Protein AF-A0A7J5EHP6-F1 (afdb_monomer)

Nearest PDB structures (foldseek):
  4gvp-assembly1_A  TM=7.961E-01  e=3.122E-03  Staphylococcus aureus subsp. aureus Mu50
  1zn2-assembly1_A  TM=7.189E-01  e=1.826E-03  Pseudomonas fluorescens
  6cbq-assembly1_A  TM=5.019E-01  e=2.793E-04  Pseudomonas aeruginosa
  5xt2-assembly5_E  TM=7.032E-01  e=1.647E-02  Bradyrhizobium japonicum
  3qp6-assembly1_A-2  TM=4.053E-01  e=5.317E-04  Chromobacterium violaceum

pLDDT: mean 71.51, std 22.1, range [25.94, 96.06]

Solvent-accessible surface area (backbone atoms only — not comparable to full-atom values): 17349 Å² total; per-residue (Å²): 97,71,66,33,54,50,42,35,72,68,34,89,43,52,45,42,35,49,48,26,42,59,48,44,39,19,64,66,68,65,31,81,18,29,34,46,34,36,18,19,66,89,66,48,52,41,34,42,39,24,55,44,100,65,54,71,68,58,53,50,52,31,56,53,56,46,72,75,69,38,61,55,60,50,43,41,73,74,66,69,48,79,65,89,54,59,52,55,52,92,84,79,52,59,26,43,46,40,63,22,49,30,86,95,34,60,35,26,36,39,35,29,39,38,94,62,88,78,48,72,67,53,50,52,51,48,53,50,50,28,49,50,51,18,53,41,39,43,77,60,50,47,43,24,72,61,36,37,46,54,62,74,43,44,64,70,38,46,54,53,49,53,41,47,63,73,66,47,49,59,64,56,44,14,61,79,67,73,48,54,48,66,57,46,52,52,40,49,54,52,45,28,64,66,62,73,34,94,40,73,64,50,41,33,57,60,31,58,40,44,51,71,36,56,62,48,46,63,64,40,47,83,74,70,27,52,63,49,67,60,50,83,83,50,57,85,77,79,84,75,88,88,78,95,73,99,80,76,81,90,81,73,93,78,84,85,88,90,76,83,83,78,80,80,85,89,85,82,91,79,78,84,83,77,89,80,81,92,74,88,79,83,93,81,81,92,87,86,90,82,93,134

Mean predicted aligned error: 15.06 Å

Structure (mmCIF, N/CA/C/O backbone):
data_AF-A0A7J5EHP6-F1
#
_entry.id   AF-A0A7J5EHP6-F1
#
loop_
_atom_site.group_PDB
_atom_site.id
_atom_site.type_symbol
_atom_site.label_atom_id
_atom_site.label_alt_id
_atom_site.label_comp_id
_atom_site.label_asym_id
_atom_site.label_entity_id
_atom_site.label_seq_id
_atom_site.pdbx_PDB_ins_code
_atom_site.Cartn_x
_atom_site.Cartn_y
_atom_site.Cartn_z
_atom_site.occupancy
_atom_site.B_iso_or_equiv
_atom_site.auth_seq_id
_atom_site.auth_comp_id
_atom_site.auth_asym_id
_atom_site.auth_atom_id
_atom_site.pdbx_PDB_model_num
ATOM 1 N N . MET A 1 1 ? 3.018 -7.302 -20.920 1.00 89.31 1 MET A N 1
ATOM 2 C CA . MET A 1 1 ? 2.254 -6.070 -20.618 1.00 89.31 1 MET A CA 1
ATOM 3 C C . MET A 1 1 ? 0.756 -6.314 -20.520 1.00 89.31 1 MET A C 1
ATOM 5 O O . MET A 1 1 ? 0.199 -5.966 -19.494 1.00 89.31 1 MET A O 1
ATOM 9 N N . GLU A 1 2 ? 0.101 -6.938 -21.503 1.00 87.44 2 GLU A N 1
ATOM 10 C CA . GLU A 1 2 ? -1.360 -7.158 -21.460 1.00 87.44 2 GLU A CA 1
ATOM 11 C C . GLU A 1 2 ? -1.839 -7.923 -20.210 1.00 87.44 2 GLU A C 1
ATOM 13 O O . GLU A 1 2 ? -2.785 -7.494 -19.553 1.00 87.44 2 GLU A O 1
ATOM 18 N N . ASN A 1 3 ? -1.130 -8.991 -19.823 1.00 88.62 3 ASN A N 1
ATOM 19 C CA . ASN A 1 3 ? -1.434 -9.744 -18.600 1.00 88.62 3 ASN A CA 1
ATOM 20 C C . ASN A 1 3 ? -1.302 -8.882 -17.334 1.00 88.62 3 ASN A C 1
ATOM 22 O O . ASN A 1 3 ? -2.208 -8.891 -16.515 1.00 88.62 3 ASN A O 1
ATOM 26 N N . VAL A 1 4 ? -0.246 -8.065 -17.226 1.00 92.31 4 VAL A N 1
ATOM 27 C CA . VAL A 1 4 ? -0.036 -7.139 -16.094 1.00 92.31 4 VAL A CA 1
ATOM 28 C C . VAL A 1 4 ? -1.224 -6.194 -15.939 1.00 92.31 4 VAL A C 1
ATOM 30 O O . VAL A 1 4 ? -1.784 -6.044 -14.857 1.00 92.31 4 VAL A O 1
ATOM 33 N N . VAL A 1 5 ? -1.643 -5.577 -17.046 1.00 92.81 5 VAL A N 1
ATOM 34 C CA . VAL A 1 5 ? -2.774 -4.644 -17.056 1.00 92.81 5 VAL A CA 1
ATOM 35 C C . VAL A 1 5 ? -4.069 -5.355 -16.676 1.00 92.81 5 VAL A C 1
ATOM 37 O O . VAL A 1 5 ? -4.862 -4.809 -15.910 1.00 92.81 5 VAL A O 1
ATOM 40 N N . ARG A 1 6 ? -4.291 -6.574 -17.179 1.00 94.06 6 ARG A N 1
ATOM 41 C CA . ARG A 1 6 ? -5.461 -7.386 -16.827 1.00 94.06 6 ARG A CA 1
ATOM 42 C C . ARG A 1 6 ? -5.496 -7.689 -15.327 1.00 94.06 6 ARG A C 1
ATOM 44 O O . ARG A 1 6 ? -6.521 -7.415 -14.706 1.00 94.06 6 ARG A O 1
ATOM 51 N N . SER A 1 7 ? -4.390 -8.164 -14.754 1.00 94.81 7 SER A N 1
ATOM 52 C CA . SER A 1 7 ? -4.276 -8.470 -13.324 1.00 94.81 7 SER A CA 1
ATOM 53 C C . SER A 1 7 ? -4.540 -7.242 -12.453 1.00 94.81 7 SER A C 1
ATOM 55 O O . SER A 1 7 ? -5.347 -7.305 -11.529 1.00 94.81 7 SER A O 1
ATOM 57 N N . ILE A 1 8 ? -3.942 -6.090 -12.789 1.00 95.00 8 ILE A N 1
ATOM 58 C CA . ILE A 1 8 ? -4.169 -4.837 -12.049 1.00 95.00 8 ILE A CA 1
ATOM 59 C C . ILE A 1 8 ? -5.641 -4.414 -12.132 1.00 95.00 8 ILE A C 1
ATOM 61 O O . ILE A 1 8 ? -6.235 -4.057 -11.121 1.00 95.00 8 ILE A O 1
ATOM 65 N N . ARG A 1 9 ? -6.264 -4.477 -13.315 1.00 93.06 9 ARG A N 1
ATOM 66 C CA . ARG A 1 9 ? -7.671 -4.071 -13.496 1.00 93.06 9 ARG A CA 1
ATOM 67 C C . ARG A 1 9 ? -8.657 -4.958 -12.737 1.00 93.06 9 ARG A C 1
ATOM 69 O O . ARG A 1 9 ? -9.692 -4.467 -12.301 1.00 93.06 9 ARG A O 1
ATOM 76 N N . GLN A 1 10 ? -8.355 -6.246 -12.603 1.00 92.00 10 GLN A N 1
ATOM 77 C CA . GLN A 1 10 ? -9.204 -7.215 -11.905 1.00 92.00 10 GLN A CA 1
ATOM 78 C C . GLN A 1 10 ? -8.974 -7.233 -10.387 1.00 92.00 10 GLN A C 1
ATOM 80 O O . GLN A 1 10 ? -9.751 -7.843 -9.661 1.00 92.00 10 GLN A O 1
ATOM 85 N N . ALA A 1 11 ? -7.936 -6.560 -9.887 1.00 91.25 11 ALA A N 1
ATOM 86 C CA . ALA A 1 11 ? -7.601 -6.553 -8.472 1.00 91.25 11 ALA A CA 1
ATOM 87 C C . ALA A 1 11 ? -8.674 -5.846 -7.626 1.00 91.25 11 ALA A C 1
ATOM 89 O O . ALA A 1 11 ? -8.856 -4.632 -7.697 1.00 91.25 11 ALA A O 1
ATOM 90 N N . GLU A 1 12 ? -9.382 -6.577 -6.771 1.00 87.81 12 GLU A N 1
ATOM 91 C CA . GLU A 1 12 ? -10.431 -6.010 -5.903 1.00 87.81 12 GLU A CA 1
ATOM 92 C C . GLU A 1 12 ? -9.889 -5.399 -4.600 1.00 87.81 12 GLU A C 1
ATOM 94 O O . GLU A 1 12 ? -10.604 -4.694 -3.879 1.00 87.81 12 GLU A O 1
ATOM 99 N N . THR A 1 13 ? -8.609 -5.633 -4.310 1.00 86.50 13 THR A N 1
ATOM 100 C CA . THR A 1 13 ? -7.931 -5.186 -3.091 1.00 86.50 13 THR A CA 1
ATOM 101 C C . THR A 1 13 ? -6.532 -4.654 -3.383 1.00 86.50 13 THR A C 1
ATOM 103 O O . THR A 1 13 ? -5.950 -4.941 -4.430 1.00 86.50 13 THR A O 1
ATOM 106 N N . LEU A 1 14 ? -5.957 -3.906 -2.434 1.00 87.81 14 LEU A N 1
ATOM 107 C CA . LEU A 1 14 ? -4.568 -3.453 -2.541 1.00 87.81 14 LEU A CA 1
ATOM 108 C C . LEU A 1 14 ? -3.586 -4.629 -2.557 1.00 87.81 14 LEU A C 1
ATOM 110 O O . LEU A 1 14 ? -2.601 -4.567 -3.279 1.00 87.81 14 LEU A O 1
ATOM 114 N N . VAL A 1 15 ? -3.864 -5.710 -1.823 1.00 89.50 15 VAL A N 1
ATOM 115 C CA . VAL A 1 15 ? -3.054 -6.940 -1.873 1.00 89.50 15 VAL A CA 1
ATOM 116 C C . VAL A 1 15 ? -3.049 -7.541 -3.266 1.00 89.5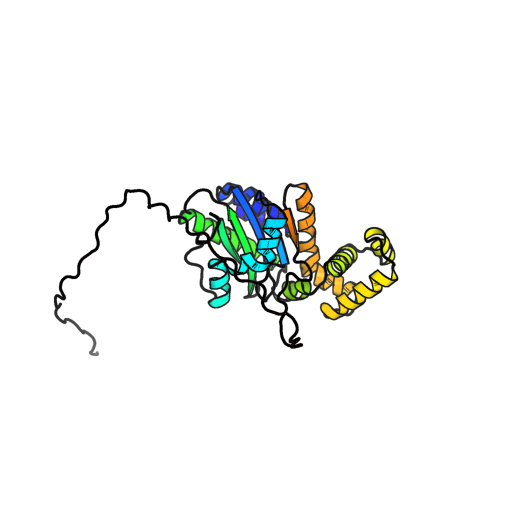0 15 VAL A C 1
ATOM 118 O O . VAL A 1 15 ? -1.989 -7.904 -3.765 1.00 89.50 15 VAL A O 1
ATOM 121 N N . ALA A 1 16 ? -4.205 -7.607 -3.929 1.00 91.19 16 ALA A N 1
ATOM 122 C CA . ALA A 1 16 ? -4.272 -8.096 -5.300 1.00 91.19 16 ALA A CA 1
ATOM 123 C C . ALA A 1 16 ? -3.500 -7.179 -6.269 1.00 91.19 16 ALA A C 1
ATOM 125 O O . ALA A 1 16 ? -2.806 -7.680 -7.152 1.00 91.19 16 ALA A O 1
ATOM 126 N N . VAL A 1 17 ? -3.542 -5.854 -6.064 1.00 94.19 17 VAL A N 1
ATOM 127 C CA . VAL A 1 17 ? -2.711 -4.901 -6.824 1.00 94.19 17 VAL A CA 1
ATOM 128 C C . VAL A 1 17 ? -1.223 -5.148 -6.559 1.00 94.19 17 VAL A C 1
ATOM 130 O O . VAL A 1 17 ? -0.448 -5.255 -7.504 1.00 94.19 17 VAL A O 1
ATOM 133 N N . ALA A 1 18 ? -0.820 -5.282 -5.295 1.00 94.19 18 ALA A N 1
ATOM 134 C CA . ALA A 1 18 ? 0.563 -5.523 -4.901 1.00 94.19 18 ALA A CA 1
ATOM 135 C C . ALA A 1 18 ? 1.092 -6.848 -5.467 1.00 94.19 18 ALA A C 1
ATOM 137 O O . ALA A 1 18 ? 2.180 -6.868 -6.027 1.00 94.19 18 ALA A O 1
ATOM 138 N N . ARG A 1 19 ? 0.304 -7.931 -5.431 1.00 94.38 19 ARG A N 1
ATOM 139 C CA . ARG A 1 19 ? 0.660 -9.211 -6.067 1.00 94.38 19 ARG A CA 1
ATOM 140 C C . ARG A 1 19 ? 0.833 -9.068 -7.577 1.00 94.38 19 ARG A C 1
ATOM 142 O O . ARG A 1 19 ? 1.829 -9.542 -8.115 1.00 94.38 19 ARG A O 1
ATOM 149 N N . ALA A 1 20 ? -0.081 -8.371 -8.255 1.00 95.50 20 ALA A N 1
ATOM 150 C CA . ALA A 1 20 ? 0.058 -8.098 -9.686 1.00 95.50 20 ALA A CA 1
ATOM 151 C C . ALA A 1 20 ? 1.344 -7.304 -9.993 1.00 95.50 20 ALA A C 1
ATOM 153 O O . ALA A 1 20 ? 1.997 -7.545 -11.005 1.00 95.50 20 ALA A O 1
ATOM 154 N N . VAL A 1 21 ? 1.752 -6.390 -9.107 1.00 95.88 21 VAL A N 1
ATOM 155 C CA . VAL A 1 21 ? 3.030 -5.674 -9.227 1.00 95.88 21 VAL A CA 1
ATOM 156 C C . VAL A 1 21 ? 4.218 -6.614 -8.986 1.00 95.88 21 VAL A C 1
ATOM 158 O O . VAL A 1 21 ? 5.086 -6.731 -9.848 1.00 95.88 21 VAL A O 1
ATOM 161 N N . PHE A 1 22 ? 4.255 -7.310 -7.851 1.00 95.31 22 PHE A N 1
ATOM 162 C CA . PHE A 1 22 ? 5.387 -8.141 -7.430 1.00 95.31 22 PHE A CA 1
ATOM 163 C C . PHE A 1 22 ? 5.621 -9.372 -8.303 1.00 95.31 22 PHE A C 1
ATOM 165 O O . PHE A 1 22 ? 6.749 -9.855 -8.366 1.00 95.31 22 PHE A O 1
ATOM 172 N N . VAL A 1 23 ? 4.581 -9.867 -8.976 1.00 92.88 23 VAL A N 1
ATOM 173 C CA . VAL A 1 23 ? 4.656 -11.046 -9.843 1.00 92.88 23 VAL A CA 1
ATOM 174 C C . VAL A 1 23 ? 4.635 -10.629 -11.310 1.00 92.88 23 VAL A C 1
ATOM 176 O O . VAL A 1 23 ? 5.642 -10.751 -12.009 1.00 92.88 23 VAL A O 1
ATOM 179 N N . ASP A 1 24 ? 3.508 -10.096 -11.785 1.00 94.44 24 ASP A N 1
ATOM 180 C CA . ASP A 1 24 ? 3.314 -9.872 -13.218 1.00 94.44 24 ASP A CA 1
ATOM 181 C C . ASP A 1 24 ? 4.141 -8.687 -13.723 1.00 94.44 24 ASP A C 1
ATOM 183 O O . ASP A 1 24 ? 4.764 -8.772 -14.787 1.00 94.44 24 ASP A O 1
ATOM 187 N N . ALA A 1 25 ? 4.153 -7.572 -12.985 1.00 92.88 25 ALA A N 1
ATOM 188 C CA . ALA A 1 25 ? 4.882 -6.382 -13.408 1.00 92.88 25 ALA A CA 1
ATOM 189 C C . ALA A 1 25 ? 6.395 -6.612 -13.340 1.00 92.88 25 ALA A C 1
ATOM 191 O O . ALA A 1 25 ? 7.063 -6.361 -14.341 1.00 92.88 25 ALA A O 1
ATOM 192 N N . VAL A 1 26 ? 6.911 -7.162 -12.231 1.00 92.88 26 VAL A N 1
ATOM 193 C CA . VAL A 1 26 ? 8.332 -7.537 -12.074 1.00 92.88 26 VAL A CA 1
ATOM 194 C C . VAL A 1 26 ? 8.802 -8.415 -13.236 1.00 92.88 26 VAL A C 1
ATOM 196 O O . VAL A 1 26 ? 9.795 -8.083 -13.887 1.00 92.88 26 VAL A O 1
ATOM 199 N N . ALA A 1 27 ? 8.049 -9.466 -13.580 1.00 90.94 27 ALA A N 1
ATOM 200 C CA . ALA A 1 27 ? 8.376 -10.330 -14.713 1.00 90.94 27 ALA A CA 1
ATOM 201 C C . ALA A 1 27 ? 8.331 -9.583 -16.060 1.00 90.94 27 ALA A C 1
ATOM 203 O O . ALA A 1 27 ? 9.194 -9.775 -16.916 1.00 90.94 27 ALA A O 1
ATOM 204 N N . ALA A 1 28 ? 7.346 -8.703 -16.266 1.00 89.31 28 ALA A N 1
ATOM 205 C CA . ALA A 1 28 ? 7.184 -7.965 -17.519 1.00 89.31 28 ALA A CA 1
ATOM 206 C C . ALA A 1 28 ? 8.238 -6.868 -17.749 1.00 89.31 28 ALA A C 1
ATOM 208 O O . ALA A 1 28 ? 8.483 -6.491 -18.906 1.00 89.31 28 ALA A O 1
ATOM 209 N N . VAL A 1 29 ? 8.816 -6.335 -16.670 1.00 86.88 29 VAL A N 1
ATOM 210 C CA . VAL A 1 29 ? 9.870 -5.314 -16.715 1.00 86.88 29 VAL A CA 1
ATOM 211 C C . VAL A 1 29 ? 11.279 -5.894 -16.557 1.00 86.88 29 VAL A C 1
ATOM 213 O O . VAL A 1 29 ? 12.244 -5.182 -16.811 1.00 86.88 29 VAL A O 1
ATOM 216 N N . GLY A 1 30 ? 11.407 -7.179 -16.206 1.00 87.56 30 GLY A N 1
ATOM 217 C CA . GLY A 1 30 ? 12.701 -7.829 -15.979 1.00 87.56 30 GLY A CA 1
ATOM 218 C C . GLY A 1 30 ? 13.426 -7.290 -14.743 1.00 87.56 30 GLY A C 1
ATOM 219 O O . GLY A 1 30 ? 14.649 -7.178 -14.753 1.00 87.56 30 GLY A O 1
ATOM 220 N N . ALA A 1 31 ? 12.670 -6.903 -13.715 1.00 88.75 31 ALA A N 1
ATOM 221 C CA . ALA A 1 31 ? 13.217 -6.395 -12.463 1.00 88.75 31 ALA A CA 1
ATOM 222 C C . ALA A 1 31 ? 13.605 -7.543 -11.519 1.00 88.75 31 ALA A C 1
ATOM 224 O O . ALA A 1 31 ? 13.064 -8.644 -11.601 1.00 88.75 31 ALA A O 1
ATOM 225 N N . VAL A 1 32 ? 14.518 -7.265 -10.591 1.00 88.44 32 VAL A N 1
ATOM 226 C CA . VAL A 1 32 ? 14.891 -8.163 -9.483 1.00 88.44 32 VAL A CA 1
ATOM 227 C C . VAL A 1 32 ? 13.756 -8.269 -8.463 1.00 88.44 32 VAL A C 1
ATOM 229 O O . VAL A 1 32 ? 13.567 -9.303 -7.831 1.00 88.44 32 VAL A O 1
ATOM 232 N N . GLY A 1 33 ? 12.976 -7.201 -8.337 1.00 91.31 33 GLY A N 1
ATOM 233 C CA . GLY A 1 33 ? 11.824 -7.094 -7.460 1.00 91.31 33 GLY A CA 1
ATOM 234 C C . GLY A 1 33 ? 11.235 -5.694 -7.558 1.00 91.31 33 GLY A C 1
ATOM 235 O O . GLY A 1 33 ? 11.644 -4.881 -8.395 1.00 91.31 33 GLY A O 1
ATOM 236 N N . ALA A 1 34 ? 10.252 -5.423 -6.714 1.00 93.06 34 ALA A N 1
ATOM 237 C CA . ALA A 1 34 ? 9.57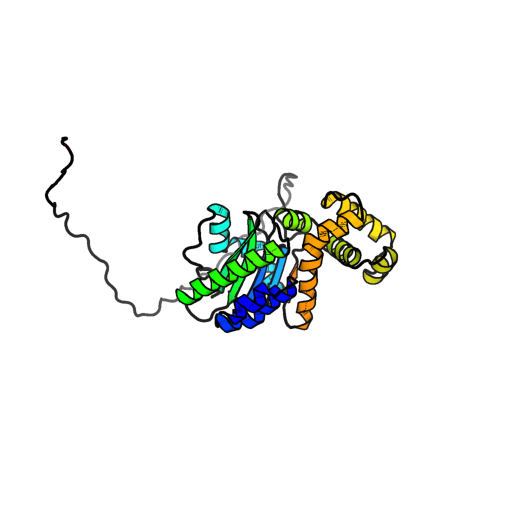4 -4.151 -6.664 1.00 93.06 34 ALA A CA 1
ATOM 238 C C . ALA A 1 34 ? 9.184 -3.755 -5.242 1.00 93.06 34 ALA A C 1
ATOM 240 O O . ALA A 1 34 ? 9.035 -4.583 -4.340 1.00 93.06 34 ALA A O 1
ATOM 241 N N . THR A 1 35 ? 8.960 -2.459 -5.080 1.00 92.19 35 THR A N 1
ATOM 242 C CA . THR A 1 35 ? 8.419 -1.853 -3.868 1.00 92.19 35 THR A CA 1
ATOM 243 C C . THR A 1 35 ? 7.178 -1.054 -4.241 1.00 92.19 35 THR A C 1
ATOM 245 O O . THR A 1 35 ? 7.195 -0.294 -5.209 1.00 92.19 35 THR A O 1
ATOM 248 N N . ILE A 1 36 ? 6.101 -1.221 -3.476 1.00 93.31 36 ILE A N 1
ATOM 249 C CA . ILE A 1 36 ? 4.931 -0.342 -3.502 1.00 93.31 36 ILE A CA 1
ATOM 250 C C . ILE A 1 36 ? 4.895 0.469 -2.213 1.00 93.31 36 ILE A C 1
ATOM 252 O O . ILE A 1 36 ? 5.071 -0.062 -1.114 1.00 93.31 36 ILE A O 1
ATOM 256 N N . GLU A 1 37 ? 4.659 1.765 -2.353 1.00 90.19 37 GLU A N 1
ATOM 257 C CA . GLU A 1 37 ? 4.671 2.707 -1.245 1.00 90.19 37 GLU A CA 1
ATOM 258 C C . GLU A 1 37 ? 3.431 3.590 -1.293 1.00 90.19 37 GLU A C 1
ATOM 260 O O . GLU A 1 37 ? 3.029 4.016 -2.375 1.00 90.19 37 GLU A O 1
ATOM 265 N N . LEU A 1 38 ? 2.852 3.906 -0.133 1.00 88.00 38 LEU A N 1
ATOM 266 C CA . LEU A 1 38 ? 1.750 4.869 -0.010 1.00 88.00 38 LEU A CA 1
ATOM 267 C C . LEU A 1 38 ? 2.162 6.036 0.880 1.00 88.00 38 LEU A C 1
ATOM 269 O O . LEU A 1 38 ? 2.821 5.821 1.893 1.00 88.00 38 LEU A O 1
ATOM 273 N N . TYR A 1 39 ? 1.813 7.259 0.486 1.00 83.06 39 TYR A N 1
ATOM 274 C CA . TYR A 1 39 ? 2.399 8.502 0.994 1.00 83.06 39 TYR A CA 1
ATOM 275 C C . TYR A 1 39 ? 1.353 9.407 1.639 1.00 83.06 39 TYR A C 1
ATOM 277 O O . TYR A 1 39 ? 0.255 9.555 1.113 1.00 83.06 39 TYR A O 1
ATOM 285 N N . THR A 1 40 ? 1.713 10.080 2.734 1.00 73.75 40 THR A N 1
ATOM 286 C CA . THR A 1 40 ? 0.934 11.182 3.315 1.00 73.75 40 THR A CA 1
ATOM 287 C C . THR A 1 40 ? 0.725 12.307 2.302 1.00 73.75 40 THR A C 1
ATOM 289 O O . THR A 1 40 ? 1.467 12.425 1.324 1.00 73.75 40 THR A O 1
ATOM 292 N N . ALA A 1 41 ? -0.217 13.212 2.579 1.00 65.75 41 ALA A N 1
ATOM 293 C CA . ALA A 1 41 ? -0.390 14.413 1.760 1.00 65.75 41 ALA A CA 1
ATOM 294 C C . ALA A 1 41 ? 0.876 15.291 1.745 1.00 65.75 41 ALA A C 1
ATOM 296 O O . ALA A 1 41 ? 1.152 15.967 0.756 1.00 65.75 41 ALA A O 1
ATOM 297 N N . ARG A 1 42 ? 1.670 15.246 2.824 1.00 67.56 42 ARG A N 1
ATOM 298 C CA . ARG A 1 42 ? 2.980 15.912 2.931 1.00 67.56 42 ARG A CA 1
ATOM 299 C C . ARG A 1 42 ? 4.114 15.170 2.202 1.00 67.56 42 ARG A C 1
ATOM 301 O O . ARG A 1 42 ? 5.228 15.677 2.135 1.00 67.56 42 ARG A O 1
ATOM 308 N N . GLY A 1 43 ? 3.846 13.994 1.631 1.00 71.69 43 GLY A N 1
ATOM 309 C CA . GLY A 1 43 ? 4.798 13.239 0.819 1.00 71.69 43 GLY A CA 1
ATOM 310 C C . GLY A 1 43 ? 5.743 12.318 1.597 1.00 71.69 43 GLY A C 1
ATOM 311 O O . GLY A 1 43 ? 6.790 11.967 1.054 1.00 71.69 43 GLY A O 1
ATOM 312 N N . ALA A 1 44 ? 5.387 11.931 2.827 1.00 79.75 44 ALA A N 1
ATOM 313 C CA . ALA A 1 44 ? 6.125 10.948 3.626 1.00 79.75 44 ALA A CA 1
ATOM 314 C C . ALA A 1 44 ? 5.507 9.541 3.474 1.00 79.75 44 ALA A C 1
ATOM 316 O O . ALA A 1 44 ? 4.282 9.425 3.490 1.00 79.75 44 ALA A O 1
ATOM 317 N N . PRO A 1 45 ? 6.287 8.456 3.352 1.00 83.31 45 PRO A N 1
ATOM 318 C CA . PRO A 1 45 ? 5.741 7.110 3.204 1.00 83.31 45 PRO A CA 1
ATOM 319 C C . PRO A 1 45 ? 5.064 6.637 4.500 1.00 83.31 45 PRO A C 1
ATOM 321 O O . PRO A 1 45 ? 5.670 6.636 5.566 1.00 83.31 45 PRO A O 1
ATOM 324 N N . ILE A 1 46 ? 3.810 6.195 4.410 1.00 81.94 46 ILE A N 1
ATOM 325 C CA . ILE A 1 46 ? 3.041 5.578 5.505 1.00 81.94 46 ILE A CA 1
ATOM 326 C C . ILE A 1 46 ? 3.298 4.083 5.582 1.00 81.94 46 ILE A C 1
ATOM 328 O O . ILE A 1 46 ? 3.370 3.512 6.670 1.00 81.94 46 ILE A O 1
ATOM 332 N N . VAL A 1 47 ? 3.384 3.443 4.423 1.00 86.50 47 VAL A N 1
ATOM 333 C CA . VAL A 1 47 ? 3.638 2.015 4.309 1.00 86.50 47 VAL A CA 1
ATOM 334 C C . VAL A 1 47 ? 4.506 1.764 3.092 1.00 86.50 47 VAL A C 1
ATOM 336 O O . VAL A 1 47 ? 4.302 2.370 2.038 1.00 86.50 47 VAL A O 1
ATOM 339 N N . CYS A 1 48 ? 5.450 0.852 3.259 1.00 90.00 48 CYS A N 1
ATOM 340 C CA . CYS A 1 48 ? 6.242 0.277 2.191 1.00 90.00 48 CYS A CA 1
ATOM 341 C C . CYS A 1 48 ? 6.054 -1.238 2.237 1.00 90.00 48 CYS A C 1
ATOM 343 O O . CYS A 1 48 ? 6.229 -1.854 3.289 1.00 90.00 48 CYS A O 1
ATOM 345 N N . ALA A 1 49 ? 5.705 -1.838 1.105 1.00 91.94 49 ALA A N 1
ATOM 346 C CA . ALA A 1 49 ? 5.719 -3.281 0.916 1.00 91.94 49 ALA A CA 1
ATOM 347 C C . ALA A 1 49 ? 6.684 -3.607 -0.222 1.00 91.94 49 ALA A C 1
ATOM 349 O O . ALA A 1 49 ? 6.628 -2.974 -1.277 1.00 91.94 49 ALA A O 1
ATOM 350 N N . THR A 1 50 ? 7.579 -4.567 -0.012 1.00 92.75 50 THR A N 1
ATOM 351 C CA . THR A 1 50 ? 8.643 -4.879 -0.967 1.00 92.75 50 THR A CA 1
ATOM 352 C C . THR A 1 50 ? 8.966 -6.365 -1.001 1.00 92.75 50 THR A C 1
ATOM 354 O O . THR A 1 50 ? 9.048 -7.007 0.046 1.00 92.75 50 THR A O 1
ATOM 357 N N . ASN A 1 51 ? 9.148 -6.913 -2.203 1.00 93.25 51 ASN A N 1
ATOM 358 C CA . ASN A 1 51 ? 9.737 -8.241 -2.409 1.00 93.25 51 ASN A CA 1
ATOM 359 C C . ASN A 1 51 ? 11.218 -8.159 -2.823 1.00 93.25 51 ASN A C 1
ATOM 361 O O . ASN A 1 51 ? 11.807 -9.168 -3.208 1.00 93.25 51 ASN A O 1
ATOM 365 N N . MET A 1 52 ? 11.819 -6.967 -2.754 1.00 88.81 52 MET A N 1
ATOM 366 C CA . MET A 1 52 ? 13.261 -6.804 -2.898 1.00 88.81 52 MET A CA 1
ATOM 367 C C . MET A 1 52 ? 13.987 -7.432 -1.699 1.00 88.81 52 MET A C 1
ATOM 369 O O . MET A 1 52 ? 13.452 -7.426 -0.585 1.00 88.81 52 MET A O 1
ATOM 373 N N . PRO A 1 53 ? 15.225 -7.927 -1.881 1.00 82.56 53 PRO A N 1
ATOM 374 C CA . PRO A 1 53 ? 16.037 -8.497 -0.808 1.00 82.56 53 PRO A CA 1
ATOM 375 C C . PRO A 1 53 ? 16.621 -7.397 0.099 1.00 82.56 53 PRO A C 1
ATOM 377 O O . PRO A 1 53 ? 17.834 -7.229 0.197 1.00 82.56 53 PRO A O 1
ATOM 380 N N . VAL A 1 54 ? 15.753 -6.628 0.756 1.00 82.69 54 VAL A N 1
ATOM 381 C CA . VAL A 1 54 ? 16.114 -5.547 1.681 1.00 82.69 54 VAL A CA 1
ATOM 382 C C . VAL A 1 54 ? 15.751 -5.928 3.109 1.00 82.69 54 VAL A C 1
ATOM 384 O O . VAL A 1 54 ? 14.681 -6.482 3.374 1.00 82.69 54 VAL A O 1
ATOM 387 N N . CYS A 1 55 ? 16.641 -5.632 4.055 1.00 80.62 55 CYS A N 1
ATOM 388 C CA . CYS A 1 55 ? 16.359 -5.887 5.461 1.00 80.62 55 CYS A CA 1
ATOM 389 C C . CYS A 1 55 ? 15.469 -4.786 6.057 1.00 80.62 55 CYS A C 1
ATOM 391 O O . CYS A 1 55 ? 15.421 -3.649 5.577 1.00 80.62 55 CYS A O 1
ATOM 393 N N . GLU A 1 56 ? 14.785 -5.101 7.157 1.00 80.81 56 GLU A N 1
ATOM 394 C CA . GLU A 1 56 ? 13.861 -4.162 7.798 1.00 80.81 56 GLU A CA 1
ATOM 395 C C . GLU A 1 56 ? 14.554 -2.864 8.254 1.00 80.81 56 GLU A C 1
ATOM 397 O O . GLU A 1 56 ? 13.966 -1.788 8.172 1.00 80.81 56 GLU A O 1
ATOM 402 N N . ALA A 1 57 ? 15.826 -2.936 8.665 1.00 79.69 57 ALA A N 1
ATOM 403 C CA . ALA A 1 57 ? 16.607 -1.767 9.068 1.00 79.69 57 ALA A CA 1
ATOM 404 C C . ALA A 1 57 ? 16.915 -0.818 7.893 1.00 79.69 57 ALA A C 1
ATOM 406 O O . ALA A 1 57 ? 16.852 0.404 8.058 1.00 79.69 57 ALA A O 1
ATOM 407 N N . GLN A 1 58 ? 17.208 -1.362 6.705 1.00 80.69 58 GLN A N 1
ATOM 408 C CA . GLN A 1 58 ? 17.386 -0.568 5.484 1.00 80.69 58 GLN A CA 1
ATOM 409 C C . GLN A 1 58 ? 16.073 0.114 5.101 1.00 80.69 58 GLN A C 1
ATOM 411 O O . GLN A 1 58 ? 16.050 1.328 4.892 1.00 80.69 58 GLN A O 1
ATOM 416 N N . LEU A 1 59 ? 14.968 -0.637 5.124 1.00 82.50 59 LEU A N 1
ATOM 417 C CA . LEU A 1 59 ? 13.639 -0.103 4.839 1.00 82.50 59 LEU A CA 1
ATOM 418 C C . LEU A 1 59 ? 13.238 0.996 5.840 1.00 82.50 59 LEU A C 1
ATOM 420 O O . LEU A 1 59 ? 12.722 2.038 5.445 1.00 82.50 59 LEU A O 1
ATOM 424 N N . ALA A 1 60 ? 13.552 0.824 7.127 1.00 82.19 60 ALA A N 1
ATOM 425 C CA . ALA A 1 60 ? 13.337 1.833 8.166 1.00 82.19 60 ALA A CA 1
ATOM 426 C C . ALA A 1 60 ? 14.162 3.109 7.942 1.00 82.19 60 ALA A C 1
ATOM 428 O O . ALA A 1 60 ? 13.678 4.223 8.144 1.00 82.19 60 ALA A O 1
ATOM 429 N N . SER A 1 61 ? 15.427 2.965 7.543 1.00 81.38 61 SER A N 1
ATOM 430 C CA . SER A 1 61 ? 16.293 4.099 7.203 1.00 81.38 61 SER A CA 1
ATOM 431 C C . SER A 1 61 ? 15.734 4.887 6.012 1.00 81.38 61 SER A C 1
ATOM 433 O O . SER A 1 61 ? 15.623 6.118 6.062 1.00 81.38 61 SER A O 1
ATOM 435 N N . TYR A 1 62 ? 15.300 4.168 4.975 1.00 83.00 62 TYR A N 1
ATOM 436 C CA . TYR A 1 62 ? 14.680 4.747 3.791 1.00 83.00 62 TYR A CA 1
ATOM 437 C C . TYR A 1 62 ? 13.373 5.490 4.124 1.00 83.00 62 TYR A C 1
ATOM 439 O O . TYR A 1 62 ? 13.231 6.665 3.774 1.00 83.00 62 TYR A O 1
ATOM 447 N N . MET A 1 63 ? 12.455 4.865 4.869 1.00 83.69 63 MET A N 1
ATOM 448 C CA . MET A 1 63 ? 11.182 5.495 5.238 1.00 83.69 63 MET A CA 1
ATOM 449 C C . MET A 1 63 ? 11.386 6.776 6.056 1.00 83.69 63 MET A C 1
ATOM 451 O O . MET A 1 63 ? 10.697 7.761 5.808 1.00 83.69 63 MET A O 1
ATOM 455 N N . ARG A 1 64 ? 12.383 6.816 6.952 1.00 81.12 64 ARG A N 1
ATOM 456 C CA . ARG A 1 64 ? 12.689 8.011 7.758 1.00 81.12 64 ARG A CA 1
ATOM 457 C C . ARG A 1 64 ? 13.227 9.181 6.939 1.00 81.12 64 ARG A C 1
ATOM 459 O O . ARG A 1 64 ? 12.828 10.319 7.163 1.00 81.12 64 ARG A O 1
ATOM 466 N N . ARG A 1 65 ? 14.188 8.943 6.038 1.00 78.19 65 ARG A N 1
ATOM 467 C CA . ARG A 1 65 ? 14.880 10.043 5.327 1.00 78.19 65 ARG A CA 1
ATOM 468 C C . ARG A 1 65 ? 15.196 9.773 3.858 1.00 78.19 65 ARG A C 1
ATOM 470 O O . ARG A 1 65 ? 15.359 10.733 3.111 1.00 78.19 65 ARG A O 1
ATOM 477 N N . GLY A 1 66 ? 15.305 8.511 3.444 1.00 75.62 66 GLY A N 1
ATOM 478 C CA . GLY A 1 66 ? 15.692 8.126 2.081 1.00 75.62 66 GLY A CA 1
ATOM 479 C C . GLY A 1 66 ? 14.738 8.651 1.008 1.00 75.62 66 GLY A C 1
ATOM 480 O O . GLY A 1 66 ? 15.202 9.275 0.060 1.00 75.62 66 GLY A O 1
ATOM 481 N N . HIS A 1 67 ? 13.425 8.538 1.231 1.00 78.00 67 HIS A N 1
ATOM 482 C CA . HIS A 1 67 ? 12.376 8.974 0.288 1.00 78.00 67 HIS A CA 1
ATOM 483 C C . HIS A 1 67 ? 12.447 10.462 -0.131 1.00 78.00 67 HIS A C 1
ATOM 485 O O . HIS A 1 67 ? 11.822 10.903 -1.100 1.00 78.00 67 HIS A O 1
ATOM 491 N N . ARG A 1 68 ? 13.173 11.294 0.633 1.00 78.06 68 ARG A N 1
ATOM 492 C CA . ARG A 1 68 ? 13.360 12.722 0.327 1.00 78.06 68 ARG A CA 1
ATOM 493 C C . ARG A 1 68 ? 14.341 12.950 -0.817 1.00 78.06 68 ARG A C 1
ATOM 495 O O . ARG A 1 68 ? 14.302 14.015 -1.425 1.00 78.06 68 ARG A O 1
ATOM 502 N N . ARG A 1 69 ? 15.214 11.978 -1.090 1.00 73.75 69 ARG A N 1
ATOM 503 C CA . ARG A 1 69 ? 16.259 12.072 -2.116 1.00 73.75 69 ARG A CA 1
ATOM 504 C C . ARG A 1 69 ? 15.772 11.681 -3.508 1.00 73.75 69 ARG A C 1
ATOM 506 O O . ARG A 1 69 ? 16.441 12.008 -4.480 1.00 73.75 69 ARG A O 1
ATOM 513 N N . ASP A 1 70 ? 14.595 11.070 -3.617 1.00 75.06 70 ASP A N 1
ATOM 514 C CA . ASP A 1 70 ? 14.037 10.658 -4.901 1.00 75.06 70 ASP A CA 1
ATOM 515 C C . ASP A 1 70 ? 13.735 11.840 -5.817 1.00 75.06 70 ASP A C 1
ATOM 517 O O . ASP A 1 70 ? 12.735 12.546 -5.646 1.00 75.06 70 ASP A O 1
ATOM 521 N N . ALA A 1 71 ? 14.569 12.014 -6.841 1.00 71.44 71 ALA A N 1
ATOM 522 C CA . ALA A 1 71 ? 14.432 13.086 -7.820 1.00 71.44 71 ALA A CA 1
ATOM 523 C C . ALA A 1 71 ? 13.081 13.032 -8.554 1.00 71.44 71 ALA A C 1
ATOM 525 O O . ALA A 1 71 ? 12.429 14.063 -8.721 1.00 71.44 71 ALA A O 1
ATOM 526 N N . CYS A 1 72 ? 12.617 11.828 -8.915 1.00 73.88 72 CYS A N 1
ATOM 527 C CA . CYS A 1 72 ? 11.305 11.612 -9.531 1.00 73.88 72 CYS A CA 1
ATOM 528 C C . CYS A 1 72 ? 10.172 12.135 -8.633 1.00 73.88 72 CYS A C 1
ATOM 530 O O . CYS A 1 72 ? 9.317 12.902 -9.075 1.00 73.88 72 CYS A O 1
ATOM 532 N N . LEU A 1 73 ? 10.175 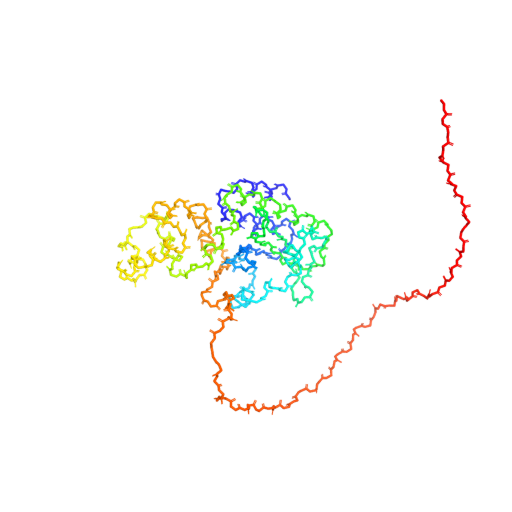11.762 -7.351 1.00 77.75 73 LEU A N 1
ATOM 533 C CA . LEU A 1 73 ? 9.120 12.157 -6.416 1.00 77.75 73 LEU A CA 1
ATOM 534 C C . LEU A 1 73 ? 9.219 13.639 -6.045 1.00 77.75 73 LEU A C 1
ATOM 536 O O . LEU A 1 73 ? 8.197 14.311 -5.919 1.00 77.75 73 LEU A O 1
ATOM 540 N N . ALA A 1 74 ? 10.435 14.175 -5.923 1.00 75.69 74 ALA A N 1
ATOM 541 C CA . ALA A 1 74 ? 10.665 15.601 -5.730 1.00 75.69 74 ALA A CA 1
ATOM 542 C C . ALA A 1 74 ? 10.114 16.426 -6.901 1.00 75.69 74 ALA A C 1
ATOM 544 O O . ALA A 1 74 ? 9.409 17.405 -6.663 1.00 75.69 74 ALA A O 1
ATOM 545 N N . ALA A 1 75 ? 10.356 15.998 -8.144 1.00 73.44 75 ALA A N 1
ATOM 546 C CA . ALA A 1 75 ? 9.838 16.660 -9.337 1.00 73.44 75 ALA A CA 1
ATOM 547 C C . ALA A 1 75 ? 8.302 16.639 -9.388 1.00 73.44 75 ALA A C 1
ATOM 549 O O . ALA A 1 75 ? 7.685 17.688 -9.567 1.00 73.44 75 ALA A O 1
ATOM 550 N N . VAL A 1 76 ? 7.676 15.478 -9.152 1.00 76.50 76 VAL A N 1
ATOM 551 C CA . VAL A 1 76 ? 6.205 15.357 -9.140 1.00 76.50 76 VAL A CA 1
ATOM 552 C C . VAL A 1 76 ? 5.582 16.274 -8.086 1.00 76.50 76 VAL A C 1
ATOM 554 O O . VAL A 1 76 ? 4.612 16.964 -8.389 1.00 76.50 76 VAL A O 1
ATOM 557 N N . ARG A 1 77 ? 6.164 16.342 -6.878 1.00 73.50 77 ARG A N 1
ATOM 558 C CA . ARG A 1 77 ? 5.691 17.235 -5.804 1.00 73.50 77 ARG A CA 1
ATOM 559 C C . ARG A 1 77 ? 5.861 18.717 -6.143 1.00 73.50 77 ARG A C 1
ATOM 561 O O . ARG A 1 77 ? 5.005 19.516 -5.779 1.00 73.50 77 ARG A O 1
ATOM 568 N N . ALA A 1 78 ? 6.966 19.088 -6.788 1.00 71.50 78 ALA A N 1
ATOM 569 C CA . ALA A 1 78 ? 7.310 20.487 -7.025 1.00 71.50 78 ALA A CA 1
ATOM 570 C C . ALA A 1 78 ? 6.563 21.103 -8.215 1.00 71.50 78 ALA A C 1
ATOM 572 O O . ALA A 1 78 ? 6.190 22.273 -8.161 1.00 71.50 78 ALA A O 1
ATOM 573 N N . THR A 1 79 ? 6.378 20.353 -9.304 1.00 65.19 79 THR A N 1
ATOM 574 C CA . THR A 1 79 ? 5.954 20.940 -10.586 1.00 65.19 79 THR A CA 1
ATOM 575 C C . THR A 1 79 ? 4.792 20.226 -11.258 1.00 65.19 79 THR A C 1
ATOM 577 O O . THR A 1 79 ? 4.352 20.692 -12.307 1.00 65.19 79 THR A O 1
ATOM 580 N N . TRP A 1 80 ? 4.299 19.105 -10.710 1.00 62.09 80 TRP A N 1
ATOM 581 C CA . TRP A 1 80 ? 3.331 18.227 -11.390 1.00 62.09 80 TRP A CA 1
ATOM 582 C C . TRP A 1 80 ? 3.768 17.806 -12.804 1.00 62.09 80 TRP A C 1
ATOM 584 O O . TRP A 1 80 ? 2.957 17.335 -13.602 1.00 62.09 80 TRP A O 1
ATOM 594 N N . ALA A 1 81 ? 5.050 17.978 -13.140 1.00 50.38 81 ALA A N 1
ATOM 595 C CA . ALA A 1 81 ? 5.558 17.687 -14.463 1.00 50.38 81 ALA A CA 1
ATOM 596 C C . ALA A 1 81 ? 5.638 16.173 -14.656 1.00 50.38 81 ALA A C 1
ATOM 598 O O . ALA A 1 81 ? 6.059 15.435 -13.761 1.00 50.38 81 ALA A O 1
ATOM 599 N N . THR A 1 82 ? 5.264 15.706 -15.850 1.00 42.69 82 THR A N 1
ATOM 600 C CA . THR A 1 82 ? 5.575 14.341 -16.271 1.00 42.69 82 THR A CA 1
ATOM 601 C C . THR A 1 82 ? 7.076 14.163 -16.139 1.00 42.69 82 THR A C 1
ATOM 603 O O . THR A 1 82 ? 7.843 14.905 -16.755 1.00 42.69 82 THR A O 1
ATOM 606 N N . VAL A 1 83 ? 7.498 13.210 -15.313 1.00 50.19 83 VAL A N 1
ATOM 607 C CA . VAL A 1 83 ? 8.916 12.933 -15.135 1.00 50.19 83 VAL A CA 1
ATOM 608 C C . VAL A 1 83 ? 9.410 12.361 -16.461 1.00 50.19 83 VAL A C 1
ATOM 610 O O . VAL A 1 83 ? 9.170 11.200 -16.786 1.00 50.19 83 VAL A O 1
ATOM 613 N N . ALA A 1 84 ? 10.009 13.222 -17.289 1.00 39.88 84 ALA A N 1
ATOM 614 C CA . ALA A 1 84 ? 10.516 12.857 -18.612 1.00 39.88 84 ALA A CA 1
ATOM 615 C C . ALA A 1 84 ? 11.593 11.768 -18.508 1.00 39.88 84 ALA A C 1
ATOM 617 O O . ALA A 1 84 ? 11.823 11.011 -19.453 1.00 39.88 84 ALA A O 1
ATOM 618 N N . SER A 1 85 ? 12.191 11.645 -17.327 1.00 45.75 85 SER A N 1
ATOM 619 C CA . SER A 1 85 ? 13.080 10.574 -16.959 1.00 45.75 85 SER A CA 1
ATOM 620 C C . SER A 1 85 ? 12.658 9.973 -15.618 1.00 45.75 85 SER A C 1
ATOM 622 O O . SER A 1 85 ? 12.843 10.540 -14.547 1.00 45.75 85 SER A O 1
ATOM 624 N N . LEU A 1 86 ? 12.088 8.770 -15.669 1.00 50.47 86 LEU A N 1
ATOM 625 C CA . LEU A 1 86 ? 12.160 7.835 -14.545 1.00 50.47 86 LEU A CA 1
ATOM 626 C C . LEU A 1 86 ? 13.655 7.493 -14.437 1.00 50.47 86 LEU A C 1
ATOM 628 O O . LEU A 1 86 ? 14.125 6.541 -15.061 1.00 50.47 86 LEU A O 1
ATOM 632 N N . ASP A 1 87 ? 14.432 8.418 -13.879 1.00 49.72 87 ASP A N 1
ATOM 633 C CA . ASP A 1 87 ? 15.872 8.286 -13.751 1.00 49.72 87 ASP A CA 1
ATOM 634 C C . ASP A 1 87 ? 16.165 7.328 -12.612 1.00 49.72 87 ASP A C 1
ATOM 636 O O . ASP A 1 87 ? 15.454 7.287 -11.607 1.00 49.72 87 ASP A O 1
ATOM 640 N N . VAL A 1 88 ? 17.226 6.558 -12.820 1.00 53.09 88 VAL A N 1
ATOM 641 C CA . VAL A 1 88 ? 17.888 5.813 -11.759 1.00 53.09 88 VAL A CA 1
ATOM 642 C C . VAL A 1 88 ? 18.334 6.828 -10.713 1.00 53.09 88 VAL A C 1
ATOM 644 O O . VAL A 1 88 ? 18.890 7.863 -11.090 1.00 53.09 88 VAL A O 1
ATOM 647 N N . ASP A 1 89 ? 18.061 6.568 -9.432 1.00 53.28 89 ASP A N 1
ATOM 648 C CA . ASP A 1 89 ? 18.541 7.424 -8.346 1.00 53.28 89 ASP A CA 1
ATOM 649 C C . ASP A 1 89 ? 20.066 7.599 -8.496 1.00 53.28 89 ASP A C 1
ATOM 651 O O . ASP A 1 89 ? 20.808 6.622 -8.366 1.00 53.28 89 ASP A O 1
ATOM 655 N N . PRO A 1 90 ? 20.571 8.818 -8.777 1.00 45.69 90 PRO A N 1
ATOM 656 C CA . PRO A 1 90 ? 22.002 9.045 -8.959 1.00 45.69 90 PRO A CA 1
ATOM 657 C C . PRO A 1 90 ? 22.814 8.772 -7.680 1.00 45.69 90 PRO A C 1
ATOM 659 O O . PRO A 1 90 ? 24.045 8.797 -7.728 1.00 45.69 90 PRO A O 1
ATOM 662 N N . GLY A 1 91 ? 22.143 8.557 -6.541 1.00 51.53 91 GLY A N 1
ATOM 663 C CA . GLY A 1 91 ? 22.732 8.402 -5.221 1.00 51.53 91 GLY A CA 1
ATOM 664 C C . GLY A 1 91 ? 22.838 6.987 -4.649 1.00 51.53 91 GLY A C 1
ATOM 665 O O . GLY A 1 91 ? 23.433 6.889 -3.572 1.00 51.53 91 GLY A O 1
ATOM 666 N N . GLY A 1 92 ? 22.333 5.908 -5.267 1.00 52.44 92 GLY A N 1
ATOM 667 C CA . GLY A 1 92 ? 22.499 4.625 -4.569 1.00 52.44 92 GLY A CA 1
ATOM 668 C C . GLY A 1 92 ? 22.083 3.311 -5.199 1.00 52.44 92 GLY A C 1
ATOM 669 O O . GLY A 1 92 ? 22.843 2.368 -5.038 1.00 52.44 92 GLY A O 1
ATOM 670 N N . ASP A 1 93 ? 20.964 3.196 -5.903 1.00 56.34 93 ASP A N 1
ATOM 671 C CA . ASP A 1 93 ? 20.472 1.874 -6.304 1.00 56.34 93 ASP A CA 1
ATOM 672 C C . ASP A 1 93 ? 19.893 1.954 -7.720 1.00 56.34 93 ASP A C 1
ATOM 674 O O . ASP A 1 93 ? 19.214 2.927 -8.046 1.00 56.34 93 ASP A O 1
ATOM 678 N N . ASP A 1 94 ? 20.184 0.963 -8.573 1.00 68.25 94 ASP A N 1
ATOM 679 C CA . ASP A 1 94 ? 19.723 0.854 -9.969 1.00 68.25 94 ASP A CA 1
ATOM 680 C C . ASP A 1 94 ? 18.187 0.653 -10.062 1.00 68.25 94 ASP A C 1
ATOM 682 O O . ASP A 1 94 ? 17.680 -0.293 -10.665 1.00 68.25 94 ASP A O 1
ATOM 686 N N . GLU A 1 95 ? 17.401 1.516 -9.422 1.00 75.31 95 GLU A N 1
ATOM 687 C CA . GLU A 1 95 ? 15.953 1.422 -9.326 1.00 75.31 95 GLU A CA 1
ATOM 688 C C . GLU A 1 95 ? 15.261 2.380 -10.292 1.00 75.31 95 GLU A C 1
ATOM 690 O O . GLU A 1 95 ? 15.583 3.564 -10.381 1.00 75.31 95 GLU A O 1
ATOM 695 N N . LEU A 1 96 ? 14.236 1.882 -10.984 1.00 81.44 96 LEU A N 1
ATOM 696 C CA . LEU A 1 96 ? 13.272 2.743 -11.652 1.00 81.44 96 LEU A CA 1
ATOM 697 C C . LEU A 1 96 ? 12.130 3.082 -10.702 1.00 81.44 96 LEU A C 1
ATOM 699 O O . LEU A 1 96 ? 11.418 2.192 -10.234 1.00 81.44 96 LEU A O 1
ATOM 703 N N . VAL A 1 97 ? 11.907 4.378 -10.503 1.00 85.12 97 VAL A N 1
ATOM 704 C CA . VAL A 1 97 ? 10.852 4.906 -9.634 1.00 85.12 97 VAL A CA 1
ATOM 705 C C . VAL A 1 97 ? 9.776 5.559 -10.482 1.00 85.12 97 VAL A C 1
ATOM 707 O O . VAL A 1 97 ? 10.094 6.357 -11.358 1.00 85.12 97 VAL A O 1
ATOM 710 N N . GLY A 1 98 ? 8.507 5.250 -10.220 1.00 86.38 98 GLY A N 1
ATOM 711 C CA . GLY A 1 98 ? 7.366 5.876 -10.880 1.00 86.38 98 GLY A CA 1
ATOM 712 C C . GLY A 1 98 ? 6.259 6.264 -9.895 1.00 86.38 98 GLY A C 1
ATOM 713 O O . GLY A 1 98 ? 6.010 5.539 -8.931 1.00 86.38 98 GLY A O 1
ATOM 714 N N . PRO A 1 99 ? 5.581 7.405 -10.104 1.00 88.81 99 PRO A N 1
ATOM 715 C CA . PRO A 1 99 ? 4.612 7.919 -9.147 1.00 88.81 99 PRO A CA 1
ATOM 716 C C . PRO A 1 99 ? 3.278 7.173 -9.226 1.00 88.81 99 PRO A C 1
ATOM 718 O O . PRO A 1 99 ? 2.818 6.790 -10.301 1.00 88.81 99 PRO A O 1
ATOM 721 N N . ILE A 1 100 ? 2.615 7.053 -8.082 1.00 90.06 100 ILE A N 1
ATOM 722 C CA . ILE A 1 100 ? 1.195 6.731 -7.986 1.00 90.06 100 ILE A CA 1
ATOM 723 C C . ILE A 1 100 ? 0.477 8.038 -7.662 1.00 90.06 100 ILE A C 1
ATOM 725 O O . ILE A 1 100 ? 0.640 8.609 -6.587 1.00 90.06 100 ILE A O 1
ATOM 729 N N . ILE A 1 101 ? -0.309 8.521 -8.612 1.00 86.12 101 ILE A N 1
ATOM 730 C CA . ILE A 1 101 ? -1.071 9.770 -8.531 1.00 86.12 101 ILE A CA 1
ATOM 731 C C . ILE A 1 101 ? -2.557 9.451 -8.342 1.00 86.12 101 ILE A C 1
ATOM 733 O O . ILE A 1 101 ? -3.063 8.496 -8.933 1.00 86.12 101 ILE A O 1
ATOM 737 N N . GLY A 1 102 ? -3.264 10.262 -7.561 1.00 80.75 102 GLY A N 1
ATOM 738 C CA . GLY A 1 102 ? -4.719 10.217 -7.445 1.00 80.75 102 GLY A CA 1
ATOM 739 C C . GLY A 1 102 ? -5.255 11.390 -6.632 1.00 80.75 102 GLY A C 1
ATOM 740 O O . GLY A 1 102 ? -4.548 11.939 -5.793 1.00 80.75 102 GLY A O 1
ATOM 741 N N . ASP A 1 103 ? -6.489 11.803 -6.924 1.00 74.81 103 ASP A N 1
ATOM 742 C CA . ASP A 1 103 ? -7.129 12.984 -6.316 1.00 74.81 103 ASP A CA 1
ATOM 743 C C . ASP A 1 103 ? -6.286 14.273 -6.441 1.00 74.81 103 ASP A C 1
ATOM 745 O O . ASP A 1 103 ? -6.163 15.063 -5.510 1.00 74.81 103 ASP A O 1
ATOM 749 N N . GLY A 1 104 ? -5.607 14.440 -7.585 1.00 73.44 104 GLY A N 1
ATOM 750 C CA . GLY A 1 104 ? -4.700 15.571 -7.822 1.00 73.44 104 GLY A CA 1
ATOM 751 C C . GLY A 1 104 ? -3.477 15.608 -6.898 1.00 73.44 104 GLY A C 1
ATOM 752 O O . GLY A 1 104 ? -2.851 16.654 -6.780 1.00 73.44 104 GLY A O 1
ATOM 753 N N . ALA A 1 105 ? -3.155 14.494 -6.232 1.00 76.38 105 ALA A N 1
ATOM 754 C CA . ALA A 1 105 ? -2.097 14.371 -5.237 1.00 76.38 105 ALA A CA 1
ATOM 755 C C . ALA A 1 105 ? -1.144 13.192 -5.546 1.00 76.38 105 ALA A C 1
ATOM 757 O O . ALA A 1 105 ? -1.508 12.241 -6.246 1.00 76.38 105 ALA A O 1
ATOM 758 N N . LEU A 1 106 ? 0.076 13.224 -4.993 1.00 81.62 106 LEU A N 1
ATOM 759 C CA . LEU A 1 106 ? 0.961 12.058 -4.949 1.00 81.62 106 LEU A CA 1
ATOM 760 C C . LEU A 1 106 ? 0.438 11.114 -3.859 1.00 81.62 106 LEU A C 1
ATOM 762 O O . LEU A 1 106 ? 0.487 11.450 -2.681 1.00 81.62 106 LEU A O 1
ATOM 766 N N . LEU A 1 107 ? -0.074 9.950 -4.256 1.00 84.81 107 LEU A N 1
ATOM 767 C CA . LEU A 1 107 ? -0.567 8.921 -3.336 1.00 84.81 107 LEU A CA 1
ATOM 768 C C . LEU A 1 107 ? 0.513 7.918 -2.941 1.00 84.81 107 LEU A C 1
ATOM 770 O O . LEU A 1 107 ? 0.354 7.220 -1.943 1.00 84.81 107 LEU A O 1
ATOM 774 N N . GLY A 1 108 ? 1.581 7.802 -3.727 1.00 88.75 108 GLY A N 1
ATOM 775 C CA . GLY A 1 108 ? 2.580 6.770 -3.516 1.00 88.75 108 GLY A CA 1
ATOM 776 C C . GLY A 1 108 ? 3.618 6.670 -4.620 1.00 88.75 108 GLY A C 1
ATOM 777 O O . GLY A 1 108 ? 3.688 7.520 -5.511 1.00 88.75 108 GLY A O 1
ATOM 778 N N . ALA A 1 109 ? 4.388 5.591 -4.585 1.00 90.38 109 ALA A N 1
ATOM 779 C CA . ALA A 1 109 ? 5.395 5.281 -5.588 1.00 90.38 109 ALA A CA 1
ATOM 780 C C . ALA A 1 109 ? 5.475 3.773 -5.849 1.00 90.38 109 ALA A C 1
ATOM 782 O O . ALA A 1 109 ? 5.190 2.953 -4.973 1.00 90.38 109 ALA A O 1
ATOM 783 N N . LEU A 1 110 ? 5.882 3.427 -7.067 1.00 91.81 110 LEU A N 1
ATOM 784 C CA . LEU A 1 110 ? 6.378 2.108 -7.429 1.00 91.81 110 LEU A CA 1
ATOM 785 C C . LEU A 1 110 ? 7.878 2.203 -7.670 1.00 91.81 110 LEU A C 1
ATOM 787 O O . LEU A 1 110 ? 8.328 3.123 -8.352 1.00 91.81 110 LEU A O 1
ATOM 791 N N . ARG A 1 111 ? 8.627 1.231 -7.161 1.00 89.75 111 ARG A N 1
ATOM 792 C CA . ARG A 1 111 ? 10.061 1.072 -7.423 1.00 89.75 111 ARG A CA 1
ATOM 793 C C . ARG A 1 111 ? 10.317 -0.298 -8.003 1.00 89.75 111 ARG A C 1
ATOM 795 O O . ARG A 1 111 ? 9.668 -1.252 -7.587 1.00 89.75 111 ARG A O 1
ATOM 802 N N . PHE A 1 112 ? 11.260 -0.393 -8.925 1.00 88.94 112 PHE A N 1
ATOM 803 C CA . PHE A 1 112 ? 11.700 -1.649 -9.519 1.00 88.94 112 PHE A CA 1
ATOM 804 C C . PHE A 1 112 ? 13.221 -1.691 -9.529 1.00 88.94 112 PHE A C 1
ATOM 806 O O . PHE A 1 112 ? 13.829 -0.862 -10.202 1.00 88.94 112 PHE A O 1
ATOM 813 N N . GLY A 1 113 ? 13.826 -2.657 -8.837 1.00 86.44 113 GLY A N 1
ATOM 814 C CA . GLY A 1 113 ? 15.275 -2.867 -8.891 1.00 86.44 113 GLY A CA 1
ATOM 815 C C . GLY A 1 113 ? 15.680 -3.493 -10.219 1.00 86.44 113 GLY A C 1
ATOM 816 O O . GLY A 1 113 ? 15.176 -4.557 -10.578 1.00 86.44 113 GLY A O 1
ATOM 817 N N . ILE A 1 114 ? 16.553 -2.842 -10.980 1.00 76.50 114 ILE A N 1
ATOM 818 C CA . ILE A 1 114 ? 16.927 -3.224 -12.347 1.00 76.50 114 ILE A CA 1
ATOM 819 C C . ILE A 1 114 ? 18.446 -3.386 -12.425 1.00 76.50 114 ILE A C 1
ATOM 821 O O . ILE A 1 114 ? 19.181 -2.754 -11.693 1.00 76.50 114 ILE A O 1
ATOM 825 N N . VAL A 1 115 ? 18.939 -4.265 -13.301 1.00 61.97 115 VAL A N 1
ATOM 826 C CA . VAL A 1 115 ? 20.377 -4.619 -13.370 1.00 61.97 115 VAL A CA 1
ATOM 827 C C . VAL A 1 115 ? 21.084 -3.987 -14.586 1.00 61.97 115 VAL A C 1
ATOM 829 O O . VAL A 1 115 ? 22.173 -4.385 -14.976 1.00 61.97 115 VAL A O 1
ATOM 832 N N . THR A 1 116 ? 20.479 -2.997 -15.245 1.00 65.44 116 THR A N 1
ATOM 833 C CA . THR A 1 116 ? 21.045 -2.333 -16.438 1.00 65.44 116 THR A CA 1
ATOM 834 C C . THR A 1 116 ? 20.500 -0.912 -16.586 1.00 65.44 116 THR A C 1
ATOM 836 O O . THR A 1 116 ? 19.394 -0.651 -16.106 1.00 65.44 116 THR A O 1
ATOM 839 N N . PRO A 1 117 ? 21.197 0.005 -17.292 1.00 70.56 117 PRO A N 1
ATOM 840 C CA . PRO A 1 117 ? 20.631 1.315 -17.577 1.00 70.56 117 PRO A CA 1
ATOM 841 C C . PRO A 1 117 ? 19.278 1.155 -18.295 1.00 70.56 117 PRO A C 1
ATOM 843 O O . PRO A 1 117 ? 19.192 0.464 -19.318 1.00 70.56 117 PRO A O 1
ATOM 846 N N . PRO A 1 118 ? 18.202 1.772 -17.781 1.00 73.44 118 PRO A N 1
ATOM 847 C CA . PRO A 1 118 ? 16.858 1.491 -18.252 1.00 73.44 118 PRO A CA 1
ATOM 848 C C . PRO A 1 118 ? 16.642 2.001 -19.681 1.00 73.44 118 PRO A C 1
ATOM 850 O O . PRO A 1 118 ? 16.928 3.155 -20.021 1.00 73.44 118 PRO A O 1
ATOM 853 N N . THR A 1 119 ? 16.086 1.146 -20.543 1.00 81.94 119 THR A N 1
ATOM 854 C CA . THR A 1 119 ? 15.731 1.524 -21.921 1.00 81.94 119 THR A CA 1
ATOM 855 C C . THR A 1 119 ? 14.521 2.465 -21.944 1.00 81.94 119 THR A C 1
ATOM 857 O O . THR A 1 119 ? 13.736 2.536 -20.997 1.00 81.94 119 THR A O 1
ATOM 860 N N . GLN A 1 120 ? 14.321 3.205 -23.039 1.00 81.56 120 GLN A N 1
ATOM 861 C CA . GLN A 1 120 ? 13.119 4.038 -23.198 1.00 81.56 120 GLN A CA 1
ATOM 862 C C . GLN A 1 120 ? 11.832 3.198 -23.161 1.00 81.56 120 GLN A C 1
ATOM 864 O O . GLN A 1 120 ? 10.820 3.631 -22.616 1.00 81.56 120 GLN A O 1
ATOM 869 N N . GLU A 1 121 ? 11.876 1.983 -23.707 1.00 84.44 121 GLU A N 1
ATOM 870 C CA . GLU A 1 121 ? 10.750 1.052 -23.666 1.00 84.44 121 GLU A CA 1
ATOM 871 C C . GLU A 1 121 ? 10.415 0.627 -22.234 1.00 84.44 121 GLU A C 1
ATOM 873 O O . GLU A 1 121 ? 9.249 0.631 -21.847 1.00 84.44 121 GLU A O 1
ATOM 878 N N . LEU A 1 122 ? 11.432 0.337 -21.422 1.00 83.81 122 LEU A N 1
ATOM 879 C CA . LEU A 1 122 ? 11.249 0.009 -20.013 1.00 83.81 122 LEU A CA 1
ATOM 880 C C . LEU A 1 122 ? 10.598 1.167 -19.240 1.00 83.81 122 LEU A C 1
ATOM 882 O O . LEU A 1 122 ? 9.632 0.952 -18.507 1.00 83.81 122 LEU A O 1
ATOM 886 N N . ARG A 1 123 ? 11.040 2.409 -19.487 1.00 83.25 123 ARG A N 1
ATOM 887 C CA . ARG A 1 123 ? 10.411 3.612 -18.912 1.00 83.25 123 ARG A CA 1
ATOM 888 C C . ARG A 1 123 ? 8.945 3.761 -19.335 1.00 83.25 123 ARG A C 1
ATOM 890 O O . ARG A 1 123 ? 8.094 4.045 -18.496 1.00 83.25 123 ARG A O 1
ATOM 897 N N . ARG A 1 124 ? 8.618 3.520 -20.614 1.00 85.62 124 ARG A N 1
ATOM 898 C CA . ARG A 1 124 ? 7.223 3.542 -21.102 1.00 85.62 124 ARG A CA 1
ATOM 899 C C . ARG A 1 124 ? 6.353 2.502 -20.398 1.00 85.62 124 ARG A C 1
ATOM 901 O O . ARG A 1 124 ? 5.233 2.816 -19.999 1.00 85.62 124 ARG A O 1
ATOM 908 N N . ARG A 1 125 ? 6.865 1.280 -20.219 1.00 88.56 125 ARG A N 1
ATOM 909 C CA . ARG A 1 125 ? 6.150 0.209 -19.508 1.00 88.56 125 ARG A CA 1
ATOM 910 C C . ARG A 1 125 ? 5.893 0.566 -18.053 1.00 88.56 125 ARG A C 1
ATOM 912 O O . ARG A 1 125 ? 4.768 0.378 -17.597 1.00 88.56 125 ARG A O 1
ATOM 919 N N . LEU A 1 126 ? 6.886 1.122 -17.358 1.00 87.62 126 LEU A N 1
ATOM 920 C CA . LEU A 1 126 ? 6.704 1.602 -15.990 1.00 87.62 126 LEU A CA 1
ATOM 921 C C . LEU A 1 126 ? 5.631 2.697 -15.922 1.00 87.62 126 LEU A C 1
ATOM 923 O O . LEU A 1 126 ? 4.710 2.584 -15.121 1.00 87.62 126 LEU A O 1
ATOM 927 N N . GLY A 1 127 ? 5.673 3.690 -16.815 1.00 87.56 127 GLY A N 1
ATOM 928 C CA . GLY A 1 127 ? 4.636 4.726 -16.888 1.00 87.56 127 GLY A CA 1
ATOM 929 C C . GLY A 1 127 ? 3.222 4.155 -17.076 1.00 87.56 127 GLY A C 1
ATOM 930 O O . GLY A 1 127 ? 2.276 4.602 -16.424 1.00 87.56 127 GLY A O 1
ATOM 931 N N . ALA A 1 128 ? 3.074 3.117 -17.906 1.00 91.38 128 ALA A N 1
ATOM 932 C CA . ALA A 1 128 ? 1.805 2.411 -18.073 1.00 91.38 128 ALA A CA 1
ATOM 933 C C . ALA A 1 128 ? 1.378 1.670 -16.792 1.00 91.38 128 ALA A C 1
ATOM 935 O O . ALA A 1 128 ? 0.221 1.777 -16.387 1.00 91.38 128 ALA A O 1
ATOM 936 N N . ILE A 1 129 ? 2.296 0.961 -16.125 1.00 94.19 129 ILE A N 1
ATOM 937 C CA . ILE A 1 129 ? 2.020 0.269 -14.854 1.00 94.19 129 ILE A CA 1
ATOM 938 C C . ILE A 1 129 ? 1.571 1.273 -13.791 1.00 94.19 129 ILE A C 1
ATOM 940 O O . ILE A 1 129 ? 0.506 1.088 -13.207 1.00 94.19 129 ILE A O 1
ATOM 944 N N . CYS A 1 130 ? 2.323 2.357 -13.591 1.00 92.75 130 CYS A N 1
ATOM 945 C CA . CYS A 1 130 ? 1.979 3.435 -12.666 1.00 92.75 130 CYS A CA 1
ATOM 946 C C . CYS A 1 130 ? 0.587 3.998 -12.952 1.00 92.75 130 CYS A C 1
ATOM 948 O O . CYS A 1 130 ? -0.215 4.135 -12.035 1.00 92.75 130 CYS A O 1
ATOM 950 N N . THR A 1 131 ? 0.262 4.240 -14.225 1.00 93.19 131 THR A N 1
ATOM 951 C CA . THR A 1 131 ? -1.055 4.745 -14.635 1.00 93.19 131 THR A CA 1
ATOM 952 C C . THR A 1 131 ? -2.171 3.763 -14.273 1.00 93.19 131 THR A C 1
ATOM 954 O O . THR A 1 131 ? -3.182 4.157 -13.696 1.00 93.19 131 THR A O 1
ATOM 957 N N . HIS A 1 132 ? -1.998 2.473 -14.568 1.00 95.31 132 HIS A N 1
ATOM 958 C CA . HIS A 1 132 ? -2.998 1.458 -14.236 1.00 95.31 132 HIS A CA 1
ATOM 959 C C . HIS A 1 132 ? -3.157 1.264 -12.727 1.00 95.31 132 HIS A C 1
ATOM 961 O O . HIS A 1 132 ? -4.286 1.134 -12.258 1.00 95.31 132 HIS A O 1
ATOM 967 N N . VAL A 1 133 ? -2.060 1.288 -11.968 1.00 95.12 133 VAL A N 1
ATOM 968 C CA . VAL A 1 133 ? -2.101 1.233 -10.502 1.00 95.12 133 VAL A CA 1
ATOM 969 C C . VAL A 1 133 ? -2.797 2.472 -9.941 1.00 95.12 133 VAL A C 1
ATOM 971 O O . VAL A 1 133 ? -3.700 2.326 -9.127 1.00 95.12 133 VAL A O 1
ATOM 974 N N . SER A 1 134 ? -2.472 3.672 -10.425 1.00 92.12 134 SER A N 1
ATOM 975 C CA . SER A 1 134 ? -3.152 4.922 -10.066 1.00 92.12 134 SER A CA 1
ATOM 976 C C . SER A 1 134 ? -4.660 4.856 -10.269 1.00 92.12 134 SER A C 1
ATOM 978 O O . SER A 1 134 ? -5.421 5.112 -9.337 1.00 92.12 134 SER A O 1
ATOM 980 N N . VAL A 1 135 ? -5.097 4.474 -11.473 1.00 92.50 135 VAL A N 1
ATOM 981 C CA . VAL A 1 135 ? -6.524 4.339 -11.794 1.00 92.50 135 VAL A CA 1
ATOM 982 C C . VAL A 1 135 ? -7.171 3.309 -10.880 1.00 92.50 135 VAL A C 1
ATOM 984 O O . VAL A 1 135 ? -8.232 3.568 -10.316 1.00 92.50 135 VAL A O 1
ATOM 987 N N . ARG A 1 136 ? -6.517 2.162 -10.671 1.00 92.75 136 ARG A N 1
ATOM 988 C CA . ARG A 1 136 ? -7.092 1.110 -9.841 1.00 92.75 136 ARG A CA 1
ATOM 989 C C . ARG A 1 136 ? -7.205 1.523 -8.381 1.00 92.75 136 ARG A C 1
ATOM 991 O O . ARG A 1 136 ? -8.227 1.263 -7.760 1.00 92.75 136 ARG A O 1
ATOM 998 N N . LEU A 1 137 ? -6.203 2.198 -7.830 1.00 88.81 137 LEU A N 1
ATOM 999 C CA . LEU A 1 137 ? -6.270 2.716 -6.467 1.00 88.81 137 LEU A CA 1
ATOM 1000 C C . LEU A 1 137 ? -7.360 3.783 -6.326 1.00 88.81 137 LEU A C 1
ATOM 1002 O O . LEU A 1 137 ? -8.085 3.766 -5.335 1.00 88.81 137 LEU A O 1
ATOM 1006 N N . ALA A 1 138 ? -7.569 4.630 -7.335 1.00 86.75 138 ALA A N 1
ATOM 1007 C CA . ALA A 1 138 ? -8.692 5.566 -7.345 1.00 86.75 138 ALA A CA 1
ATOM 1008 C C . ALA A 1 138 ? -10.058 4.845 -7.350 1.00 86.75 138 ALA A C 1
ATOM 1010 O O . ALA A 1 138 ? -10.933 5.184 -6.555 1.00 86.75 138 ALA A O 1
ATOM 1011 N N . GLU A 1 139 ? -10.239 3.801 -8.169 1.00 87.12 139 GLU A N 1
ATOM 1012 C CA . GLU A 1 139 ? -11.452 2.957 -8.165 1.00 87.12 139 GLU A CA 1
ATOM 1013 C C . GLU A 1 139 ? -11.643 2.216 -6.829 1.00 87.12 139 GLU A C 1
ATOM 1015 O O . GLU A 1 139 ? -12.763 1.996 -6.364 1.00 87.12 139 GLU A O 1
ATOM 1020 N N . LEU A 1 140 ? -10.534 1.870 -6.174 1.00 83.69 140 LEU A N 1
ATOM 1021 C CA . LEU A 1 140 ? -10.488 1.337 -4.818 1.00 83.69 140 LEU A CA 1
ATOM 1022 C C . LEU A 1 140 ? -10.547 2.445 -3.741 1.00 83.69 140 LEU A C 1
ATOM 1024 O O . LEU A 1 140 ? -10.311 2.166 -2.566 1.00 83.69 140 LEU A O 1
ATOM 1028 N N . GLY A 1 141 ? -10.907 3.683 -4.085 1.00 80.06 141 GLY A N 1
ATOM 1029 C CA . GLY A 1 141 ? -11.208 4.750 -3.126 1.00 80.06 141 GLY A CA 1
ATOM 1030 C C . GLY A 1 141 ? -10.012 5.314 -2.353 1.00 80.06 141 GLY A C 1
ATOM 1031 O O . GLY A 1 141 ? -10.216 5.954 -1.322 1.00 80.06 141 GLY A O 1
ATOM 1032 N N . PHE A 1 142 ? -8.783 5.093 -2.821 1.00 79.81 142 PHE A N 1
ATOM 1033 C CA . PHE A 1 142 ? -7.589 5.697 -2.232 1.00 79.81 142 PHE A CA 1
ATOM 1034 C C . PHE A 1 142 ? -7.515 7.194 -2.556 1.00 79.81 142 PHE A C 1
ATOM 1036 O O . PHE A 1 142 ? -7.606 7.586 -3.719 1.00 79.81 142 PHE A O 1
ATOM 1043 N N . SE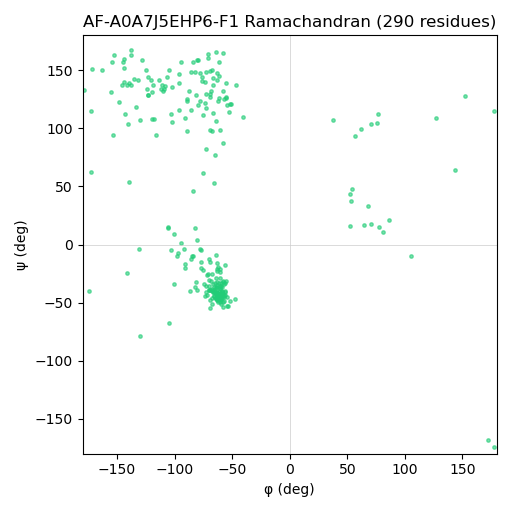R A 1 143 ? -7.307 8.028 -1.532 1.00 76.06 143 SER A N 1
ATOM 1044 C CA . SER A 1 143 ? -7.124 9.476 -1.679 1.00 76.06 143 SER A CA 1
ATOM 1045 C C . SER A 1 143 ? -6.122 10.045 -0.669 1.00 76.06 143 SER A C 1
ATOM 1047 O O . SER A 1 143 ? -5.875 9.475 0.400 1.00 76.06 143 SER A O 1
ATOM 1049 N N . SER A 1 144 ? -5.536 11.195 -1.001 1.00 70.00 144 SER A N 1
ATOM 1050 C CA . SER A 1 144 ? -4.490 11.845 -0.199 1.00 70.00 144 SER A CA 1
ATOM 1051 C C . SER A 1 144 ? -4.965 12.282 1.202 1.00 70.00 144 SER A C 1
ATOM 1053 O O . SER A 1 144 ? -4.296 11.939 2.183 1.00 70.00 144 SER A O 1
ATOM 1055 N N . PRO A 1 145 ? -6.152 12.905 1.374 1.00 63.03 145 PRO A N 1
ATOM 1056 C CA . PRO A 1 145 ? -6.656 13.290 2.700 1.00 63.03 145 PRO A CA 1
ATOM 1057 C C . PRO A 1 145 ? -6.873 12.112 3.661 1.00 63.03 145 PRO A C 1
ATOM 1059 O O . PRO A 1 145 ? -6.684 12.236 4.876 1.00 63.03 145 PRO A O 1
ATOM 1062 N N . LEU A 1 146 ? -7.264 10.950 3.129 1.00 63.66 146 LEU A N 1
ATOM 1063 C CA . LEU A 1 146 ? -7.422 9.731 3.923 1.00 63.66 146 LEU A CA 1
ATOM 1064 C C . LEU A 1 146 ? -6.065 9.198 4.386 1.00 63.66 146 LEU A C 1
ATOM 1066 O O . LEU A 1 146 ? -5.924 8.799 5.542 1.00 63.66 146 LEU A O 1
ATOM 1070 N N . THR A 1 147 ? -5.066 9.276 3.510 1.00 65.38 147 THR A N 1
ATOM 1071 C CA . THR A 1 147 ? -3.685 8.883 3.793 1.00 65.38 147 THR A CA 1
ATOM 1072 C C . THR A 1 147 ? -3.099 9.758 4.909 1.00 65.38 147 THR A C 1
ATOM 1074 O O . THR A 1 147 ? -2.632 9.238 5.919 1.00 65.38 147 THR A O 1
ATOM 1077 N N . GLU A 1 148 ? -3.264 11.080 4.833 1.00 67.00 148 GLU A N 1
ATOM 1078 C CA . GLU A 1 148 ? -2.869 12.029 5.890 1.00 67.00 148 GLU A CA 1
ATOM 1079 C C . GLU A 1 148 ? -3.527 11.735 7.250 1.00 67.00 148 GLU A C 1
ATOM 1081 O O . GLU A 1 148 ? -2.865 11.719 8.289 1.00 67.00 148 GLU A O 1
ATOM 1086 N N . SER A 1 149 ? -4.834 11.465 7.256 1.00 67.56 149 SER A N 1
ATOM 1087 C CA . SER A 1 149 ? -5.577 11.182 8.491 1.00 67.56 149 SER A CA 1
ATOM 1088 C C . SER A 1 149 ? -5.071 9.907 9.176 1.00 67.56 149 SER A C 1
ATOM 1090 O O . SER A 1 149 ? -4.977 9.842 10.402 1.00 67.56 149 SER A O 1
ATOM 1092 N N . PHE A 1 150 ? -4.698 8.904 8.379 1.00 68.81 150 PHE A N 1
ATOM 1093 C CA . PHE A 1 150 ? -4.134 7.647 8.861 1.00 68.81 150 PHE A CA 1
ATOM 1094 C C . PHE A 1 150 ? -2.691 7.762 9.342 1.00 68.81 150 PHE A C 1
ATOM 1096 O O . PHE A 1 150 ? -2.331 7.100 10.315 1.00 68.81 150 PHE A O 1
ATOM 1103 N N . ALA A 1 151 ? -1.891 8.620 8.711 1.00 66.69 151 ALA A N 1
ATOM 1104 C CA . ALA A 1 151 ? -0.512 8.892 9.113 1.00 66.69 151 ALA A CA 1
ATOM 1105 C C . ALA A 1 151 ? -0.412 9.399 10.555 1.00 66.69 151 ALA A C 1
ATOM 1107 O O . ALA A 1 151 ? 0.549 9.117 11.259 1.00 66.69 151 ALA A O 1
ATOM 1108 N N . ARG A 1 152 ? -1.435 10.133 11.005 1.00 72.69 152 ARG A N 1
ATOM 1109 C CA . ARG A 1 152 ? -1.512 10.705 12.356 1.00 72.69 152 ARG A CA 1
ATOM 1110 C C . ARG A 1 152 ? -1.879 9.679 13.428 1.00 72.69 152 ARG A C 1
ATOM 1112 O O . ARG A 1 152 ? -1.960 10.034 14.607 1.00 72.69 152 ARG A O 1
ATOM 1119 N N . LEU A 1 153 ? -2.183 8.435 13.059 1.00 77.38 153 LEU A N 1
ATOM 1120 C CA . LEU A 1 153 ? -2.522 7.391 14.017 1.00 77.38 153 LEU A CA 1
ATOM 1121 C C . LEU A 1 153 ? -1.271 6.672 14.507 1.00 77.38 153 LEU A C 1
ATOM 1123 O O . LEU A 1 153 ? -0.469 6.173 13.717 1.00 77.38 153 LEU A O 1
ATOM 1127 N N . THR A 1 154 ? -1.186 6.512 15.827 1.00 80.69 154 THR A N 1
ATOM 1128 C CA . THR A 1 154 ? -0.135 5.684 16.422 1.00 80.69 154 THR A CA 1
ATOM 1129 C C . THR A 1 154 ? -0.260 4.241 15.947 1.00 80.69 154 THR A C 1
ATOM 1131 O O . THR A 1 154 ? -1.361 3.789 15.615 1.00 80.69 154 THR A O 1
ATOM 1134 N N . ARG A 1 155 ? 0.827 3.460 15.995 1.00 75.94 155 ARG A N 1
ATOM 1135 C CA . ARG A 1 155 ? 0.774 2.010 15.706 1.00 75.94 155 ARG A CA 1
ATOM 1136 C C . ARG A 1 155 ? -0.374 1.337 16.456 1.00 75.94 155 ARG A C 1
ATOM 1138 O O . ARG A 1 155 ? -1.183 0.618 15.876 1.00 75.94 155 ARG A O 1
ATOM 1145 N N . ARG A 1 156 ? -0.498 1.649 17.746 1.00 82.31 156 ARG A N 1
ATOM 1146 C CA . ARG A 1 156 ? -1.530 1.064 18.599 1.00 82.31 156 ARG A CA 1
ATOM 1147 C C . ARG A 1 156 ? -2.945 1.473 18.203 1.00 82.31 156 ARG A C 1
ATOM 1149 O O . ARG A 1 156 ? -3.882 0.688 18.310 1.00 82.31 156 ARG A O 1
ATOM 1156 N N . GLN A 1 157 ? -3.111 2.713 17.760 1.00 85.94 157 GLN A N 1
ATOM 1157 C CA . GLN A 1 157 ? -4.379 3.202 17.234 1.00 85.94 157 GLN A CA 1
ATOM 1158 C C . GLN A 1 157 ? -4.723 2.535 15.899 1.00 85.94 157 GLN A C 1
ATOM 1160 O O . GLN A 1 157 ? -5.880 2.168 15.716 1.00 85.94 157 GLN A O 1
ATOM 1165 N N . ARG A 1 158 ? -3.739 2.307 15.018 1.00 81.31 158 ARG A N 1
ATOM 1166 C CA . ARG A 1 158 ? -3.917 1.554 13.766 1.00 81.31 158 ARG A CA 1
ATOM 1167 C C . ARG A 1 158 ? -4.338 0.110 14.032 1.00 81.31 158 ARG A C 1
ATOM 1169 O O . ARG A 1 158 ? -5.333 -0.328 13.473 1.00 81.31 158 ARG A O 1
ATOM 1176 N N . GLU A 1 159 ? -3.704 -0.576 14.982 1.00 81.75 159 GLU A N 1
ATOM 1177 C CA . GLU A 1 159 ? -4.110 -1.925 15.418 1.00 81.75 159 GLU A CA 1
ATOM 1178 C C . GLU A 1 159 ? -5.562 -1.963 15.948 1.00 81.75 159 GLU A C 1
ATOM 1180 O O . GLU A 1 159 ? -6.330 -2.879 15.651 1.00 81.75 159 GLU A O 1
ATOM 1185 N N . VAL A 1 160 ? -5.985 -0.950 16.715 1.00 88.38 160 VAL A N 1
ATOM 1186 C CA . VAL A 1 160 ? -7.371 -0.850 17.217 1.00 88.38 160 VAL A CA 1
ATOM 1187 C C . VAL A 1 160 ? -8.368 -0.551 16.092 1.00 88.38 160 VAL A C 1
ATOM 1189 O O . VAL A 1 160 ? -9.477 -1.099 16.085 1.00 88.38 160 VAL A O 1
ATOM 1192 N N . VAL A 1 161 ? -7.993 0.306 15.143 1.00 84.44 161 VAL A N 1
ATOM 1193 C CA . VAL A 1 161 ? -8.774 0.582 13.932 1.00 84.44 161 VAL A CA 1
ATOM 1194 C C . VAL A 1 161 ? -8.943 -0.692 13.104 1.00 84.44 161 VAL A C 1
ATOM 1196 O O . VAL A 1 161 ? -10.074 -1.021 12.746 1.00 84.44 161 VAL A O 1
ATOM 1199 N N . HIS A 1 162 ? -7.856 -1.438 12.899 1.00 78.69 162 HIS A N 1
ATOM 1200 C CA . HIS A 1 162 ? -7.817 -2.703 12.170 1.00 78.69 162 HIS A CA 1
ATOM 1201 C C . HIS A 1 162 ? -8.814 -3.723 12.726 1.00 78.69 162 HIS A C 1
ATOM 1203 O O . HIS A 1 162 ? -9.667 -4.257 12.020 1.00 78.69 162 HIS A O 1
ATOM 1209 N N . LEU A 1 163 ? -8.763 -3.986 14.030 1.00 84.75 163 LEU A N 1
ATOM 1210 C CA . LEU A 1 163 ? -9.681 -4.954 14.627 1.00 84.75 163 LEU A CA 1
ATOM 1211 C C . LEU A 1 163 ? -11.129 -4.444 14.621 1.00 84.75 163 LEU A C 1
ATOM 1213 O O . LEU A 1 163 ? -12.074 -5.220 14.473 1.00 84.75 163 LEU A O 1
ATOM 1217 N N . THR A 1 164 ? -11.319 -3.128 14.733 1.00 87.00 164 THR A N 1
ATOM 1218 C CA . THR A 1 164 ? -12.648 -2.516 14.676 1.00 87.00 164 THR A CA 1
ATOM 1219 C C . THR A 1 164 ? -13.313 -2.685 13.315 1.00 87.00 164 THR A C 1
ATOM 1221 O O . THR A 1 164 ? -14.507 -2.982 13.280 1.00 87.00 164 THR A O 1
ATOM 1224 N N . THR A 1 165 ? -12.576 -2.533 12.215 1.00 79.00 165 THR A N 1
ATOM 1225 C CA . THR A 1 165 ? -13.117 -2.694 10.854 1.00 79.00 165 THR A CA 1
ATOM 1226 C C . THR A 1 165 ? -13.440 -4.146 10.526 1.00 79.00 165 THR A C 1
ATOM 1228 O O . THR A 1 165 ? -14.357 -4.410 9.755 1.00 79.00 165 THR A O 1
ATOM 1231 N N . ARG A 1 166 ? -12.772 -5.093 11.191 1.00 78.88 166 ARG A N 1
ATOM 1232 C CA . ARG A 1 166 ? -13.080 -6.530 11.140 1.00 78.88 166 ARG A CA 1
ATOM 1233 C C . ARG A 1 166 ? -14.242 -6.952 12.047 1.00 78.88 166 ARG A C 1
ATOM 1235 O O . ARG A 1 166 ? -14.525 -8.139 12.165 1.00 78.88 166 ARG A O 1
ATOM 1242 N N . GLY A 1 167 ? -14.899 -6.002 12.714 1.00 84.69 167 GLY A N 1
ATOM 1243 C CA . GLY A 1 167 ? -16.071 -6.261 13.552 1.00 84.69 167 GLY A CA 1
ATOM 1244 C C . GLY A 1 167 ? -15.762 -6.777 14.961 1.00 84.69 167 GLY A C 1
ATOM 1245 O O . GLY A 1 167 ? -16.685 -7.176 15.668 1.00 84.69 167 GLY A O 1
ATOM 1246 N N . PHE A 1 168 ? -14.504 -6.745 15.415 1.00 89.50 168 PHE A N 1
ATOM 1247 C CA . PHE A 1 168 ? -14.148 -7.224 16.754 1.00 89.50 168 PHE A CA 1
ATOM 1248 C C . PHE A 1 168 ? -14.771 -6.330 17.828 1.00 89.50 168 PHE A C 1
ATOM 1250 O O . PHE A 1 168 ? -14.703 -5.103 17.762 1.00 89.50 168 PHE A O 1
ATOM 1257 N N . THR A 1 169 ? -15.324 -6.914 18.886 1.00 93.69 169 THR A N 1
ATOM 1258 C CA . THR A 1 169 ? -15.803 -6.164 20.053 1.00 93.69 169 THR A CA 1
ATOM 1259 C C . THR A 1 169 ? -14.635 -5.596 20.865 1.00 93.69 169 THR A C 1
ATOM 1261 O O . THR A 1 169 ? -13.491 -6.028 20.745 1.00 93.69 169 THR A O 1
ATOM 1264 N N . THR A 1 170 ? -14.903 -4.628 21.746 1.00 94.31 170 THR A N 1
ATOM 1265 C CA . THR A 1 170 ? -13.874 -4.074 22.647 1.00 94.31 170 THR A CA 1
ATOM 1266 C C . THR A 1 170 ? -13.209 -5.150 23.509 1.00 94.31 170 THR A C 1
ATOM 1268 O O . THR A 1 170 ? -12.018 -5.045 23.787 1.00 94.31 170 THR A O 1
ATOM 1271 N N . GLN A 1 171 ? -13.952 -6.189 23.901 1.00 94.50 171 GLN A N 1
ATOM 1272 C CA . GLN A 1 171 ? -13.404 -7.307 24.670 1.00 94.50 171 GLN A CA 1
ATOM 1273 C C . GLN A 1 171 ? -12.501 -8.205 23.819 1.00 94.50 171 GLN A C 1
ATOM 1275 O O . GLN A 1 171 ? -11.404 -8.546 24.249 1.00 94.50 171 GLN A O 1
ATOM 1280 N N . GLN A 1 172 ? -12.915 -8.529 22.592 1.00 94.62 172 GLN A N 1
ATOM 1281 C CA . GLN A 1 172 ? -12.082 -9.315 21.677 1.00 94.62 172 GLN A CA 1
ATOM 1282 C C . GLN A 1 172 ? -10.794 -8.566 21.323 1.00 94.62 172 GLN A C 1
ATOM 1284 O O . GLN A 1 172 ? -9.717 -9.149 21.356 1.00 94.62 172 GLN A O 1
ATOM 1289 N N . MET A 1 173 ? -10.880 -7.257 21.069 1.00 94.38 173 MET A N 1
ATOM 1290 C CA . MET A 1 173 ? -9.697 -6.425 20.837 1.00 94.38 173 MET A CA 1
ATOM 1291 C C . MET A 1 173 ? -8.755 -6.411 22.034 1.00 94.38 173 MET A C 1
ATOM 1293 O O . MET A 1 173 ? -7.557 -6.568 21.858 1.00 94.38 173 MET A O 1
ATOM 1297 N N . ALA A 1 174 ? -9.289 -6.252 23.246 1.00 94.25 174 ALA A N 1
ATOM 1298 C CA . ALA A 1 174 ? -8.502 -6.292 24.474 1.00 94.25 174 ALA A CA 1
ATOM 1299 C C . ALA A 1 174 ? -7.716 -7.606 24.608 1.00 94.25 174 ALA A C 1
ATOM 1301 O O . ALA A 1 174 ? -6.539 -7.580 24.960 1.00 94.25 174 ALA A O 1
ATOM 1302 N N . SER A 1 175 ? -8.348 -8.730 24.253 1.00 93.94 175 SER A N 1
ATOM 1303 C CA . SER A 1 175 ? -7.712 -10.048 24.246 1.00 93.94 175 SER A CA 1
ATOM 1304 C C . SER A 1 175 ? -6.629 -10.175 23.173 1.00 93.94 175 SER A C 1
ATOM 1306 O O . SER A 1 175 ? -5.509 -10.536 23.513 1.00 93.94 175 SER A O 1
ATOM 1308 N N . VAL A 1 176 ? -6.923 -9.831 21.913 1.00 91.94 176 VAL A N 1
ATOM 1309 C CA . VAL A 1 176 ? -5.956 -9.917 20.798 1.00 91.94 176 VAL A CA 1
ATOM 1310 C C . VAL A 1 176 ? -4.733 -9.040 21.046 1.00 91.94 176 VAL A C 1
ATOM 1312 O O . VAL A 1 176 ? -3.609 -9.401 20.718 1.00 91.94 176 VAL A O 1
ATOM 1315 N N . LEU A 1 177 ? -4.963 -7.865 21.618 1.00 90.62 177 LEU A N 1
ATOM 1316 C CA . LEU A 1 177 ? -3.945 -6.855 21.818 1.00 90.62 177 LEU A CA 1
ATOM 1317 C C . LEU A 1 177 ? -3.252 -6.969 23.189 1.00 90.62 177 LEU A C 1
ATOM 1319 O O . LEU A 1 177 ? -2.328 -6.202 23.451 1.00 90.62 177 LEU A O 1
ATOM 1323 N N . THR A 1 178 ? -3.678 -7.877 24.069 1.00 94.69 178 THR A N 1
ATOM 1324 C CA . THR A 1 178 ? -3.138 -8.044 25.433 1.00 94.69 178 THR A CA 1
ATOM 1325 C C . THR A 1 178 ? -3.158 -6.735 26.246 1.00 94.69 178 THR A C 1
ATOM 1327 O O . THR A 1 178 ? -2.170 -6.329 26.852 1.00 94.69 178 THR A O 1
ATOM 1330 N N . ILE A 1 179 ? -4.293 -6.023 26.241 1.00 94.69 179 ILE A N 1
ATOM 1331 C CA . ILE A 1 179 ? -4.526 -4.786 27.020 1.00 94.69 179 ILE A CA 1
ATOM 1332 C C . ILE A 1 179 ? -5.918 -4.774 27.648 1.00 94.69 179 ILE A C 1
ATOM 1334 O O . ILE A 1 179 ? -6.784 -5.557 27.281 1.00 94.69 179 ILE A O 1
ATOM 1338 N N . SER A 1 180 ? -6.180 -3.850 28.577 1.00 96.00 180 SER A N 1
ATOM 1339 C CA . SER A 1 180 ? -7.511 -3.745 29.186 1.00 96.00 180 SER A CA 1
ATOM 1340 C C . SER A 1 180 ? -8.576 -3.229 28.193 1.00 96.00 180 SER A C 1
ATOM 1342 O O . SER A 1 180 ? -8.277 -2.364 27.358 1.00 96.00 180 SER A O 1
ATOM 1344 N N . PRO A 1 181 ? -9.854 -3.642 28.324 1.00 96.06 181 PRO A N 1
ATOM 1345 C CA . PRO A 1 181 ? -10.960 -3.061 27.557 1.00 96.06 181 PRO A CA 1
ATOM 1346 C C . PRO A 1 181 ? -11.076 -1.536 27.706 1.00 96.06 181 PRO A C 1
ATOM 1348 O O . PRO A 1 181 ? -11.473 -0.847 26.766 1.00 96.06 181 PRO A O 1
ATOM 1351 N N . ASN A 1 182 ? -10.699 -0.986 28.864 1.00 95.50 182 ASN A N 1
ATOM 1352 C CA . ASN A 1 182 ? -10.675 0.460 29.092 1.00 95.50 182 ASN A CA 1
ATOM 1353 C C . ASN A 1 182 ? -9.571 1.149 28.279 1.00 95.50 182 ASN A C 1
ATOM 1355 O O . ASN A 1 182 ? -9.806 2.212 27.705 1.00 95.50 182 ASN A O 1
ATOM 1359 N N . THR A 1 183 ? -8.402 0.520 28.157 1.00 93.88 183 THR A N 1
ATOM 1360 C CA . THR A 1 183 ? -7.313 0.990 27.292 1.00 93.88 183 THR A CA 1
ATOM 1361 C C . THR A 1 183 ? -7.758 1.008 25.829 1.00 93.88 183 THR A C 1
ATOM 1363 O O . THR A 1 183 ? -7.548 1.998 25.133 1.00 93.88 183 THR A O 1
ATOM 1366 N N . VAL A 1 184 ? -8.469 -0.030 25.376 1.00 95.06 184 VAL A N 1
ATOM 1367 C CA . VAL A 1 184 ? -9.052 -0.073 24.024 1.00 95.06 184 VAL A CA 1
ATOM 1368 C C . VAL A 1 184 ? -10.061 1.062 23.808 1.00 95.06 184 VAL A C 1
ATOM 1370 O O . VAL A 1 184 ? -9.988 1.758 22.796 1.00 95.06 184 VAL A O 1
ATOM 1373 N N . LYS A 1 185 ? -10.970 1.314 24.764 1.00 93.50 185 LYS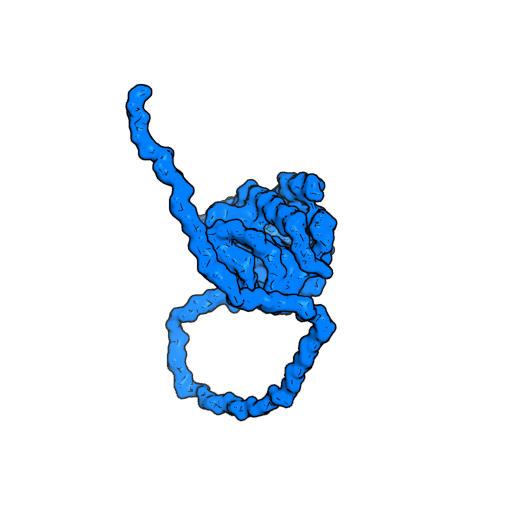 A N 1
ATOM 1374 C CA . LYS A 1 185 ? -11.907 2.456 24.699 1.00 93.50 185 LYS A CA 1
ATOM 1375 C C . LYS A 1 185 ? -11.172 3.796 24.614 1.00 93.50 185 LYS A C 1
ATOM 1377 O O . LYS A 1 185 ? -11.583 4.664 23.846 1.00 93.50 185 LYS A O 1
ATOM 1382 N N . LYS A 1 186 ? -10.077 3.960 25.365 1.00 94.62 186 LYS A N 1
ATOM 1383 C CA . LYS A 1 186 ? -9.229 5.159 25.309 1.00 94.62 186 LYS A CA 1
ATOM 1384 C C . LYS A 1 186 ? -8.614 5.337 23.918 1.00 94.62 186 LYS A C 1
ATOM 1386 O O . LYS A 1 186 ? -8.706 6.429 23.366 1.00 94.62 186 LYS A O 1
ATOM 1391 N N . HIS A 1 187 ? -8.056 4.277 23.328 1.00 92.56 187 HIS A N 1
ATOM 1392 C CA . HIS A 1 187 ? -7.541 4.325 21.956 1.00 92.56 187 HIS A CA 1
ATOM 1393 C C . HIS A 1 187 ? -8.633 4.678 20.942 1.00 92.56 187 HIS A C 1
ATOM 1395 O O . HIS A 1 187 ? -8.415 5.575 20.135 1.00 92.56 187 HIS A O 1
ATOM 1401 N N . LEU A 1 188 ? -9.817 4.060 21.022 1.00 91.12 188 LEU A N 1
ATOM 1402 C CA . LEU A 1 188 ? -10.947 4.381 20.140 1.00 91.12 188 LEU A CA 1
ATOM 1403 C C . LEU A 1 188 ? -11.374 5.847 20.244 1.00 91.12 188 LEU A C 1
ATOM 1405 O O . LEU A 1 188 ? -11.597 6.484 19.223 1.00 91.12 188 LEU A O 1
ATOM 1409 N N . LYS A 1 189 ? -11.439 6.408 21.457 1.00 91.56 189 LYS A N 1
ATOM 1410 C CA . LYS A 1 189 ? -11.774 7.826 21.654 1.00 91.56 189 LYS A CA 1
ATOM 1411 C C . LYS A 1 189 ? -10.754 8.750 20.980 1.00 91.56 189 LYS A C 1
ATOM 1413 O O . LYS A 1 189 ? -11.143 9.719 20.337 1.00 91.56 189 LYS A O 1
ATOM 1418 N N . LEU A 1 190 ? -9.462 8.441 21.110 1.00 89.88 190 LEU A N 1
ATOM 1419 C CA . LEU A 1 190 ? -8.395 9.205 20.457 1.00 89.88 190 LEU A CA 1
ATOM 1420 C C . LEU A 1 190 ? -8.451 9.074 18.930 1.00 89.88 190 LEU A C 1
ATOM 1422 O O . LEU A 1 190 ? -8.291 10.069 18.234 1.00 89.88 190 LEU A O 1
ATOM 1426 N N . VAL A 1 191 ? -8.728 7.874 18.415 1.00 88.00 191 VAL A N 1
ATOM 1427 C CA . VAL A 1 191 ? -8.929 7.618 16.980 1.00 88.00 191 VAL A CA 1
ATOM 1428 C C . VAL A 1 191 ? -10.107 8.424 16.441 1.00 88.00 191 VAL A C 1
ATOM 1430 O O . VAL A 1 191 ? -9.971 9.083 15.418 1.00 88.00 191 VAL A O 1
ATOM 1433 N N . PHE A 1 192 ? -11.248 8.399 17.131 1.00 87.56 192 PHE A N 1
ATOM 1434 C CA . PHE A 1 192 ? -12.447 9.133 16.728 1.00 87.56 192 PHE A CA 1
ATOM 1435 C C . PHE A 1 192 ? -12.181 10.634 16.620 1.00 87.56 192 PHE A C 1
ATOM 1437 O O . PHE A 1 192 ? -12.537 11.247 15.617 1.00 87.56 192 PHE A O 1
ATOM 1444 N N . ALA A 1 193 ? -11.471 11.197 17.601 1.00 84.94 193 ALA A N 1
ATOM 1445 C CA . ALA A 1 193 ? -11.054 12.593 17.568 1.00 84.94 193 ALA A CA 1
ATOM 1446 C C . ALA A 1 193 ? -10.073 12.884 16.417 1.00 84.94 193 ALA A C 1
ATOM 1448 O O . ALA A 1 193 ? -10.271 13.848 15.684 1.00 84.94 193 ALA A O 1
ATOM 1449 N N . ARG A 1 194 ? -9.045 12.043 16.220 1.00 82.44 194 ARG A N 1
ATOM 1450 C CA . ARG A 1 194 ? -8.024 12.241 15.172 1.00 82.44 194 ARG A CA 1
ATOM 1451 C C . ARG A 1 194 ? -8.572 12.100 13.752 1.00 82.44 194 ARG A C 1
ATOM 1453 O O . ARG A 1 194 ? -8.110 12.801 12.863 1.00 82.44 194 ARG A O 1
ATOM 1460 N N . LEU A 1 195 ? -9.542 11.212 13.541 1.00 78.12 195 LEU A N 1
ATOM 1461 C CA . LEU A 1 195 ? -10.161 10.969 12.233 1.00 78.12 195 LEU A CA 1
ATOM 1462 C C . LEU A 1 195 ? -11.445 11.779 12.003 1.00 78.12 195 LEU A C 1
ATOM 1464 O O . LEU A 1 195 ? -12.068 11.625 10.954 1.00 78.12 195 LEU A O 1
ATOM 1468 N N . ASN A 1 196 ? -11.843 12.611 12.971 1.00 81.12 196 ASN A N 1
ATOM 1469 C CA . ASN A 1 196 ? -13.084 13.386 12.962 1.00 81.12 196 ASN A CA 1
ATOM 1470 C C . ASN A 1 196 ? -14.346 12.532 12.697 1.00 81.12 196 ASN A C 1
ATOM 1472 O O . ASN A 1 196 ? -15.235 12.912 11.935 1.00 81.12 196 ASN A O 1
ATOM 1476 N N . VAL A 1 197 ? -14.430 11.359 13.334 1.00 84.81 197 VAL A N 1
ATOM 1477 C CA . VAL A 1 197 ? -15.586 10.451 13.240 1.00 84.81 197 VAL A CA 1
ATOM 1478 C C . VAL A 1 197 ? -16.310 10.348 14.572 1.00 84.81 197 VAL A C 1
ATOM 1480 O O . VAL A 1 197 ? -15.694 10.281 15.629 1.00 84.81 197 VAL A O 1
ATOM 1483 N N . GLN A 1 198 ? -17.639 10.281 14.521 1.00 85.06 198 GLN A N 1
ATOM 1484 C CA . GLN A 1 198 ? -18.482 10.312 15.724 1.00 85.06 198 GLN A CA 1
ATOM 1485 C C . GLN A 1 198 ? -18.920 8.926 16.211 1.00 85.06 198 GLN A C 1
ATOM 1487 O O . GLN A 1 198 ? -19.537 8.797 17.266 1.00 85.06 198 GLN A O 1
ATOM 1492 N N . SER A 1 199 ? -18.648 7.862 15.452 1.00 85.38 199 SER A N 1
ATOM 1493 C CA . SER A 1 199 ? -19.095 6.521 15.824 1.00 85.38 199 SER A CA 1
ATOM 1494 C C . SER A 1 199 ? -18.198 5.426 15.274 1.00 85.38 199 SER A C 1
ATOM 1496 O O . SER A 1 199 ? -17.447 5.616 14.321 1.00 85.38 199 SER A O 1
ATOM 1498 N N . ARG A 1 200 ? -18.338 4.232 15.852 1.00 85.00 200 ARG A N 1
ATOM 1499 C CA . ARG A 1 200 ? -17.686 3.015 15.366 1.00 85.00 200 ARG A CA 1
ATOM 1500 C C . ARG A 1 200 ? -18.078 2.676 13.928 1.00 85.00 200 ARG A C 1
ATOM 1502 O O . ARG A 1 200 ? -17.241 2.202 13.174 1.00 85.00 200 ARG A O 1
ATOM 1509 N N . VAL A 1 201 ? -19.334 2.928 13.561 1.00 84.19 201 VAL A N 1
ATOM 1510 C CA . VAL A 1 201 ? -19.846 2.694 12.205 1.00 84.19 201 VAL A CA 1
ATOM 1511 C C . VAL A 1 201 ? -19.290 3.738 11.240 1.00 84.19 201 VAL A C 1
ATOM 1513 O O . VAL A 1 201 ? -18.869 3.377 10.150 1.00 84.19 201 VAL A O 1
ATOM 1516 N N . ALA A 1 202 ? -19.212 5.008 11.650 1.00 81.00 202 ALA A N 1
ATOM 1517 C CA . ALA A 1 202 ? -18.581 6.062 10.856 1.00 81.00 202 ALA A CA 1
ATOM 1518 C C . ALA A 1 202 ? -17.079 5.803 10.674 1.00 81.00 202 ALA A C 1
ATOM 1520 O O . ALA A 1 202 ? -16.571 5.932 9.564 1.00 81.00 202 ALA A O 1
ATOM 1521 N N . LEU A 1 203 ? -16.395 5.350 11.733 1.00 81.69 203 LEU A N 1
ATOM 1522 C CA . LEU A 1 203 ? -15.020 4.870 11.652 1.00 81.69 203 LEU A CA 1
ATOM 1523 C C . LEU A 1 203 ? -14.928 3.721 10.650 1.00 81.69 203 LEU A C 1
ATOM 1525 O O . LEU A 1 203 ? -14.154 3.813 9.712 1.00 81.69 203 LEU A O 1
ATOM 1529 N N . ALA A 1 204 ? -15.737 2.670 10.798 1.00 76.06 204 ALA A N 1
ATOM 1530 C CA . ALA A 1 204 ? -15.726 1.548 9.868 1.00 76.06 204 ALA A CA 1
ATOM 1531 C C . ALA A 1 204 ? -15.989 2.010 8.428 1.00 76.06 204 ALA A C 1
ATOM 1533 O O . ALA A 1 204 ? -15.241 1.630 7.551 1.00 76.06 204 ALA A O 1
ATOM 1534 N N . ALA A 1 205 ? -16.944 2.902 8.169 1.00 73.94 205 ALA A N 1
ATOM 1535 C CA . ALA A 1 205 ? -17.222 3.406 6.824 1.00 73.94 205 ALA A CA 1
ATOM 1536 C C . ALA A 1 205 ? -16.065 4.238 6.233 1.00 73.94 205 ALA A C 1
ATOM 1538 O O . ALA A 1 205 ? -15.702 4.051 5.072 1.00 73.94 205 ALA A O 1
ATOM 1539 N N . GLN A 1 206 ? -15.466 5.139 7.017 1.00 71.75 206 GLN A N 1
ATOM 1540 C CA . GLN A 1 206 ? -14.339 5.972 6.582 1.00 71.75 206 GLN A CA 1
ATOM 1541 C C . GLN A 1 206 ? -13.061 5.149 6.401 1.00 71.75 206 GLN A C 1
ATOM 1543 O O . GLN A 1 206 ? -12.292 5.377 5.473 1.00 71.75 206 GLN A O 1
ATOM 1548 N N . VAL A 1 207 ? -12.855 4.149 7.254 1.00 64.75 207 VAL A N 1
ATOM 1549 C CA . VAL A 1 207 ? -11.699 3.259 7.201 1.00 64.75 207 VAL A CA 1
ATOM 1550 C C . VAL A 1 207 ? -11.871 2.140 6.177 1.00 64.75 207 VAL A C 1
ATOM 1552 O O . VAL A 1 207 ? -10.899 1.748 5.543 1.00 64.75 207 VAL A O 1
ATOM 1555 N N . SER A 1 208 ? -13.081 1.650 5.930 1.00 60.97 208 SER A N 1
ATOM 1556 C CA . SER A 1 208 ? -13.359 0.715 4.836 1.00 60.97 208 SER A CA 1
ATOM 1557 C C . SER A 1 208 ? -13.035 1.320 3.472 1.00 60.97 208 SER A C 1
ATOM 1559 O O . SER A 1 208 ? -12.719 0.587 2.540 1.00 60.97 208 SER A O 1
ATOM 1561 N N . ARG A 1 209 ? -13.037 2.655 3.372 1.00 60.22 209 ARG A N 1
ATOM 1562 C CA . ARG A 1 209 ? -12.530 3.388 2.206 1.00 60.22 209 ARG A CA 1
ATOM 1563 C C . ARG A 1 209 ? -10.995 3.462 2.150 1.00 60.22 209 ARG A C 1
ATOM 1565 O O . ARG A 1 209 ? -10.472 3.658 1.066 1.00 60.22 209 ARG A O 1
ATOM 1572 N N . PHE A 1 210 ? -10.282 3.260 3.264 1.00 58.78 210 PHE A N 1
ATOM 1573 C CA . PHE A 1 210 ? -8.820 3.381 3.359 1.00 58.78 210 PHE A CA 1
ATOM 1574 C C . PHE A 1 210 ? -8.123 2.168 4.024 1.00 58.78 210 PHE A C 1
ATOM 1576 O O . PHE A 1 210 ? -7.601 1.310 3.318 1.00 58.78 210 PHE A O 1
ATOM 1583 N N . ALA A 1 211 ? -8.111 2.015 5.358 1.00 47.91 211 ALA A N 1
ATOM 1584 C CA . ALA A 1 211 ? -7.323 0.951 6.006 1.00 47.91 211 ALA A CA 1
ATOM 1585 C C . ALA A 1 211 ? -7.893 -0.472 5.965 1.00 47.91 211 ALA A C 1
ATOM 1587 O O . ALA A 1 211 ? -7.110 -1.406 6.093 1.00 47.91 211 ALA A O 1
ATOM 1588 N N . ALA A 1 212 ? -9.175 -0.695 5.641 1.00 49.09 212 ALA A N 1
ATOM 1589 C CA . ALA A 1 212 ? -9.606 -2.066 5.317 1.00 49.09 212 ALA A CA 1
ATOM 1590 C C . ALA A 1 212 ? -8.902 -2.622 4.061 1.00 49.09 212 ALA A C 1
ATOM 1592 O O . ALA A 1 212 ? -8.926 -3.830 3.835 1.00 49.09 212 ALA A O 1
ATOM 1593 N N . ARG A 1 213 ? -8.285 -1.746 3.252 1.00 58.69 213 ARG A N 1
ATOM 1594 C CA . ARG A 1 213 ? -7.531 -2.100 2.047 1.00 58.69 213 ARG A CA 1
ATOM 1595 C C . ARG A 1 213 ? -6.018 -2.101 2.281 1.00 58.69 213 ARG A C 1
ATOM 1597 O O . ARG A 1 213 ? -5.354 -2.949 1.703 1.00 58.69 213 ARG A O 1
ATOM 1604 N N . VAL A 1 214 ? -5.480 -1.216 3.129 1.00 59.53 214 VAL A N 1
ATOM 1605 C CA . VAL A 1 214 ? -4.024 -1.134 3.381 1.00 59.53 214 VAL A CA 1
ATOM 1606 C C . VAL A 1 214 ? -3.519 -2.152 4.400 1.00 59.53 214 VAL A C 1
ATOM 1608 O O . VAL A 1 214 ? -2.454 -2.722 4.192 1.00 59.53 214 VAL A O 1
ATOM 1611 N N . ASP A 1 215 ? -4.296 -2.460 5.442 1.00 60.16 215 ASP A N 1
ATOM 1612 C CA . ASP A 1 215 ? -3.895 -3.433 6.472 1.00 60.16 215 ASP A CA 1
ATOM 1613 C C . ASP A 1 215 ? -3.710 -4.853 5.917 1.00 60.16 215 ASP A C 1
ATOM 1615 O O . ASP A 1 215 ? -2.969 -5.655 6.478 1.00 60.16 215 ASP A O 1
ATOM 1619 N N . GLN A 1 216 ? -4.349 -5.158 4.784 1.00 67.19 216 GLN A N 1
ATOM 1620 C CA . GLN A 1 216 ? -4.172 -6.432 4.093 1.00 67.19 216 GLN A CA 1
ATOM 1621 C C . GLN A 1 216 ? -2.732 -6.614 3.593 1.00 67.19 216 GLN A C 1
ATOM 1623 O O . GLN A 1 216 ? -2.309 -7.743 3.382 1.00 67.19 216 GLN A O 1
ATOM 1628 N N . LEU A 1 217 ? -1.939 -5.543 3.433 1.00 78.38 217 LEU A N 1
ATOM 1629 C CA . LEU A 1 217 ? -0.539 -5.689 3.033 1.00 78.38 217 LEU A CA 1
ATOM 1630 C C . LEU A 1 217 ? 0.241 -6.571 4.009 1.00 78.38 217 LEU A C 1
ATOM 1632 O O . LEU A 1 217 ? 1.082 -7.333 3.551 1.00 78.38 217 LEU A O 1
ATOM 1636 N N . ASP A 1 218 ? -0.069 -6.553 5.311 1.00 80.75 218 ASP A N 1
ATOM 1637 C CA . ASP A 1 218 ? 0.593 -7.435 6.280 1.00 80.75 218 ASP A CA 1
ATOM 1638 C C . ASP A 1 218 ? 0.348 -8.934 5.996 1.00 80.75 218 ASP A C 1
ATOM 1640 O O . ASP A 1 218 ? 1.155 -9.764 6.415 1.00 80.75 218 ASP A O 1
ATOM 1644 N N . GLU A 1 219 ? -0.688 -9.300 5.228 1.00 82.56 219 GLU A N 1
ATOM 1645 C CA . GLU A 1 219 ? -0.912 -10.677 4.750 1.00 82.56 219 GLU A CA 1
ATOM 1646 C C . GLU A 1 219 ? 0.206 -11.140 3.803 1.00 82.56 219 GLU A C 1
ATOM 1648 O O . GLU A 1 219 ? 0.558 -12.320 3.788 1.00 82.56 219 GLU A O 1
ATOM 1653 N N . LEU A 1 220 ? 0.832 -10.210 3.075 1.00 85.69 220 LEU A N 1
ATOM 1654 C CA . LEU A 1 220 ? 1.928 -10.507 2.150 1.00 85.69 220 LEU A CA 1
ATOM 1655 C C . LEU A 1 220 ? 3.211 -10.941 2.868 1.00 85.69 220 LEU A C 1
ATOM 1657 O O . LEU A 1 220 ? 4.091 -11.530 2.242 1.00 85.69 220 LEU A O 1
ATOM 1661 N N . ARG A 1 221 ? 3.328 -10.717 4.185 1.00 86.31 221 ARG A N 1
ATOM 1662 C CA . ARG A 1 221 ? 4.493 -11.176 4.963 1.00 86.31 221 ARG A CA 1
ATOM 1663 C C . ARG A 1 221 ? 4.704 -12.685 4.873 1.00 86.31 221 ARG A C 1
ATOM 1665 O O . ARG A 1 221 ? 5.842 -13.141 4.911 1.00 86.31 221 ARG A O 1
ATOM 1672 N N . GLY A 1 222 ? 3.625 -13.457 4.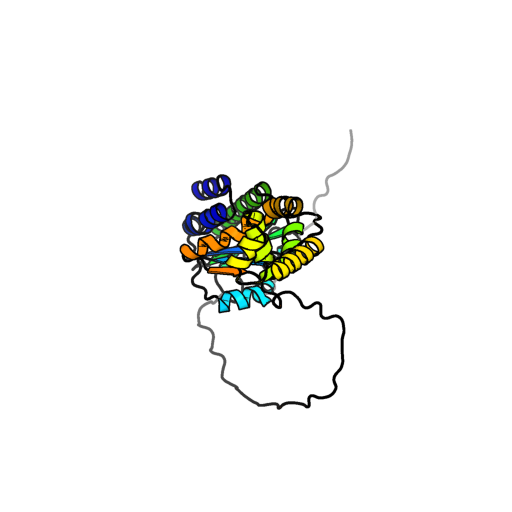718 1.00 82.88 222 GLY A N 1
ATOM 1673 C CA . GLY A 1 222 ? 3.696 -14.906 4.506 1.00 82.88 222 GLY A CA 1
ATOM 1674 C C . GLY A 1 222 ? 4.246 -15.318 3.134 1.00 82.88 222 GLY A C 1
ATOM 1675 O O . GLY A 1 222 ? 4.582 -16.481 2.941 1.00 82.88 222 GLY A O 1
ATOM 1676 N N . GLU A 1 223 ? 4.364 -14.377 2.195 1.00 87.75 223 GLU A N 1
ATOM 1677 C CA . GLU A 1 223 ? 4.792 -14.592 0.805 1.00 87.75 223 GLU A CA 1
ATOM 1678 C C . GLU A 1 223 ? 6.230 -14.102 0.554 1.00 87.75 223 GLU A C 1
ATOM 1680 O O . GLU A 1 223 ? 6.647 -13.946 -0.590 1.00 87.75 223 GLU A O 1
ATOM 1685 N N . GLY A 1 224 ? 7.002 -13.837 1.616 1.00 86.06 224 GLY A N 1
ATOM 1686 C CA . GLY A 1 224 ? 8.362 -13.300 1.502 1.00 86.06 224 GLY A CA 1
ATOM 1687 C C . GLY A 1 224 ? 8.416 -11.799 1.199 1.00 86.06 224 GLY A C 1
ATOM 1688 O O . GLY A 1 224 ? 9.469 -11.292 0.824 1.00 86.06 224 GLY A O 1
ATOM 1689 N N . VAL A 1 225 ? 7.300 -11.081 1.367 1.00 90.94 225 VAL A N 1
ATOM 1690 C CA . VAL A 1 225 ? 7.242 -9.620 1.230 1.00 90.94 225 VAL A CA 1
ATOM 1691 C C . VAL A 1 225 ? 7.544 -8.965 2.574 1.00 90.94 225 VAL A C 1
ATOM 1693 O O . VAL A 1 225 ? 6.863 -9.200 3.574 1.00 90.94 225 VAL A O 1
ATOM 1696 N N . THR A 1 226 ? 8.529 -8.075 2.599 1.00 90.44 226 THR A N 1
ATOM 1697 C CA . THR A 1 226 ? 8.784 -7.214 3.754 1.00 90.44 226 THR A CA 1
ATOM 1698 C C . THR A 1 226 ? 7.801 -6.051 3.725 1.00 90.44 226 THR A C 1
ATOM 1700 O O . THR A 1 226 ? 7.784 -5.257 2.787 1.00 90.44 226 THR A O 1
ATOM 1703 N N . VAL A 1 227 ? 6.981 -5.930 4.768 1.00 89.25 227 VAL A N 1
ATOM 1704 C CA . VAL A 1 227 ? 6.038 -4.817 4.939 1.00 89.25 227 VAL A CA 1
ATOM 1705 C C . VAL A 1 227 ? 6.497 -3.979 6.119 1.00 89.25 227 VAL A C 1
ATOM 1707 O O . VAL A 1 227 ? 6.828 -4.512 7.180 1.00 89.25 227 VAL A O 1
ATOM 1710 N N . ARG A 1 228 ? 6.518 -2.660 5.971 1.00 87.00 228 ARG A N 1
ATOM 1711 C CA . ARG A 1 228 ? 6.836 -1.745 7.063 1.00 87.00 228 ARG A CA 1
ATOM 1712 C C . ARG A 1 228 ? 5.897 -0.560 7.047 1.00 87.00 228 ARG A C 1
ATOM 1714 O O . ARG A 1 228 ? 5.617 0.017 6.003 1.00 87.00 228 ARG A O 1
ATOM 1721 N N . TRP A 1 229 ? 5.444 -0.203 8.237 1.00 83.44 229 TRP A N 1
ATOM 1722 C CA . TRP A 1 229 ? 4.631 0.973 8.477 1.00 83.44 229 TRP A CA 1
ATOM 1723 C C . TRP A 1 229 ? 5.461 2.069 9.135 1.00 83.44 229 TRP A C 1
ATOM 1725 O O . TRP A 1 229 ? 6.358 1.765 9.917 1.00 83.44 229 TRP A O 1
ATOM 1735 N N . LEU A 1 230 ? 5.107 3.325 8.878 1.00 76.75 230 LEU A N 1
ATOM 1736 C CA . LEU A 1 230 ? 5.673 4.487 9.556 1.00 76.75 230 LEU A CA 1
ATOM 1737 C C . LEU A 1 230 ? 5.367 4.424 11.059 1.00 76.75 230 LEU A C 1
ATOM 1739 O O . LEU A 1 230 ? 4.202 4.270 11.441 1.00 76.75 230 LEU A O 1
ATOM 1743 N N . GLU A 1 231 ? 6.382 4.515 11.915 1.00 69.81 231 GLU A N 1
ATOM 1744 C CA . GLU A 1 231 ? 6.216 4.482 13.373 1.00 69.81 231 GLU A CA 1
ATOM 1745 C C . GLU A 1 231 ? 6.120 5.908 13.954 1.00 69.81 231 GLU A C 1
ATOM 1747 O O . GLU A 1 231 ? 6.554 6.881 13.335 1.00 69.81 231 GLU A O 1
ATOM 1752 N N . ASP A 1 232 ? 5.517 6.065 15.142 1.00 50.03 232 ASP A N 1
ATOM 1753 C CA . ASP A 1 232 ? 5.531 7.366 15.830 1.00 50.03 232 ASP A CA 1
ATOM 1754 C C . ASP A 1 232 ? 6.983 7.741 16.162 1.00 50.03 232 ASP A C 1
ATOM 1756 O O . ASP A 1 232 ? 7.679 6.981 16.834 1.00 50.03 232 ASP A O 1
ATOM 1760 N N . GLY A 1 233 ? 7.420 8.914 15.695 1.00 52.16 233 GLY A N 1
ATOM 1761 C CA . GLY A 1 233 ? 8.812 9.377 15.769 1.00 52.16 233 GLY A CA 1
ATOM 1762 C C . GLY A 1 233 ? 9.572 9.316 14.438 1.00 52.16 233 GLY A C 1
ATOM 1763 O O . GLY A 1 233 ? 10.653 9.892 14.341 1.00 52.16 233 GLY A O 1
ATOM 1764 N N . ASP A 1 234 ? 9.002 8.678 13.407 1.00 48.31 234 ASP A N 1
ATOM 1765 C CA . ASP A 1 234 ? 9.554 8.674 12.042 1.00 48.31 234 ASP A CA 1
ATOM 1766 C C . ASP A 1 234 ? 9.015 9.829 11.169 1.00 48.31 234 ASP A C 1
ATOM 1768 O O . ASP A 1 234 ? 9.586 10.128 10.119 1.00 48.31 234 ASP A O 1
ATOM 1772 N N . GLY A 1 235 ? 7.910 10.465 11.580 1.00 44.16 235 GLY A N 1
ATOM 1773 C CA . GLY A 1 235 ? 7.326 11.640 10.927 1.00 44.16 235 GLY A CA 1
ATOM 1774 C C . GLY A 1 235 ? 7.968 12.936 11.415 1.00 44.16 235 GLY A C 1
ATOM 1775 O O . GLY A 1 235 ? 8.380 13.002 12.571 1.00 44.16 235 GLY A O 1
ATOM 1776 N N . ASP A 1 236 ? 8.045 13.939 10.532 1.00 41.97 236 ASP A N 1
ATOM 1777 C CA . ASP A 1 236 ? 8.579 15.271 10.831 1.00 41.97 236 ASP A CA 1
ATOM 1778 C C . ASP A 1 236 ? 8.130 15.741 12.217 1.00 41.97 236 ASP A C 1
ATOM 1780 O O . ASP A 1 236 ? 6.954 16.031 12.453 1.00 41.97 236 ASP A O 1
ATOM 1784 N N . GLY A 1 237 ? 9.090 15.796 13.142 1.00 37.44 237 GLY A N 1
ATOM 1785 C CA . GLY A 1 237 ? 9.008 16.741 14.232 1.00 37.44 237 GLY A CA 1
ATOM 1786 C C . GLY A 1 237 ? 8.997 18.106 13.573 1.00 37.44 237 GLY A C 1
ATOM 1787 O O . GLY A 1 237 ? 10.050 18.589 13.160 1.00 37.44 237 GLY A O 1
ATOM 1788 N N . ASP A 1 238 ? 7.805 18.678 13.418 1.00 33.75 238 ASP A N 1
ATOM 1789 C CA . ASP A 1 238 ? 7.631 20.117 13.286 1.00 33.75 238 ASP A CA 1
ATOM 1790 C C . ASP A 1 238 ? 8.255 20.702 14.567 1.00 33.75 238 ASP A C 1
ATOM 1792 O O . ASP A 1 238 ? 7.626 20.784 15.621 1.00 33.75 238 ASP A O 1
ATOM 1796 N N . GLY A 1 239 ? 9.566 20.943 14.507 1.00 34.34 239 GLY A N 1
ATOM 1797 C CA . GLY A 1 239 ? 10.330 21.635 15.523 1.00 34.34 239 GLY A CA 1
ATOM 1798 C C . GLY A 1 239 ? 9.973 23.106 15.446 1.00 34.34 239 GLY A C 1
ATOM 1799 O O . GLY A 1 239 ? 10.690 23.874 14.817 1.00 34.34 239 GLY A O 1
ATOM 1800 N N . GLU A 1 240 ? 8.861 23.464 16.074 1.00 29.55 240 GLU A N 1
ATOM 1801 C CA . GLU A 1 240 ? 8.607 24.812 16.564 1.00 29.55 240 GLU A CA 1
ATOM 1802 C C . GLU A 1 240 ? 8.407 24.725 18.088 1.00 29.55 240 GLU A C 1
ATOM 1804 O O . GLU A 1 240 ? 7.414 24.198 18.587 1.00 29.55 240 GLU A O 1
ATOM 1809 N N . ASP A 1 241 ? 9.444 25.229 18.764 1.00 28.33 241 ASP A N 1
ATOM 1810 C CA . ASP A 1 241 ? 9.525 25.821 20.103 1.00 28.33 241 ASP A CA 1
ATOM 1811 C C . ASP A 1 241 ? 9.486 24.950 21.374 1.00 28.33 241 ASP A C 1
ATOM 1813 O O . ASP A 1 241 ? 8.430 24.526 21.845 1.00 28.33 241 ASP A O 1
ATOM 1817 N N . ALA A 1 242 ? 10.685 24.803 21.970 1.00 28.08 242 ALA A N 1
ATOM 1818 C CA . ALA A 1 242 ? 11.061 24.978 23.393 1.00 28.08 242 ALA A CA 1
ATOM 1819 C C . ALA A 1 242 ? 12.277 24.071 23.699 1.00 28.08 242 ALA A C 1
ATOM 1821 O O . ALA A 1 242 ? 12.227 22.883 23.406 1.00 28.08 242 ALA A O 1
ATOM 1822 N N . GLU A 1 243 ? 13.416 24.467 24.264 1.00 28.56 243 GLU A N 1
ATOM 1823 C CA . GLU A 1 243 ? 13.918 25.671 24.931 1.00 28.56 243 GLU A CA 1
ATOM 1824 C C . GLU A 1 243 ? 15.463 25.554 24.937 1.00 28.56 243 GLU A C 1
ATOM 1826 O O . GLU A 1 243 ? 16.000 24.443 24.968 1.00 28.56 243 GLU A O 1
ATOM 1831 N N . ASP A 1 244 ? 16.167 26.690 24.908 1.00 30.16 244 ASP A N 1
ATOM 1832 C CA . ASP A 1 244 ? 17.603 26.813 25.198 1.00 30.16 244 ASP A CA 1
ATOM 1833 C C . ASP A 1 244 ? 17.963 26.153 26.546 1.00 30.16 244 ASP A C 1
ATOM 1835 O O . ASP A 1 244 ? 17.500 26.603 27.595 1.00 30.16 244 ASP A O 1
ATOM 1839 N N . ASP A 1 245 ? 18.856 25.158 26.538 1.00 29.25 245 ASP A N 1
ATOM 1840 C CA . ASP A 1 245 ? 19.600 24.736 27.734 1.00 29.25 245 ASP A CA 1
ATOM 1841 C C . ASP A 1 245 ? 21.113 24.941 27.498 1.00 29.25 245 ASP A C 1
ATOM 1843 O O . ASP A 1 245 ? 21.728 24.211 26.709 1.00 29.25 245 ASP A O 1
ATOM 1847 N N . PRO A 1 246 ? 21.752 25.942 28.137 1.00 31.17 246 PRO A N 1
ATOM 1848 C CA . PRO A 1 246 ? 23.143 26.323 27.901 1.00 31.17 246 PRO A CA 1
ATOM 1849 C C . PRO A 1 246 ? 24.129 25.465 28.716 1.00 31.17 246 PRO A C 1
ATOM 1851 O O . PRO A 1 246 ? 25.058 25.988 29.336 1.00 31.17 246 PRO A O 1
ATOM 1854 N N . ALA A 1 247 ? 23.946 24.143 28.730 1.00 32.62 247 ALA A N 1
ATOM 1855 C CA . ALA A 1 247 ? 24.730 23.233 29.566 1.00 32.62 247 ALA A CA 1
ATOM 1856 C C . ALA A 1 247 ? 25.129 21.922 28.858 1.00 32.62 247 ALA A C 1
ATOM 1858 O O . ALA A 1 247 ? 24.948 20.827 29.384 1.00 32.62 247 ALA A O 1
ATOM 1859 N N . ALA A 1 248 ? 25.765 22.019 27.689 1.00 31.33 248 ALA A N 1
ATOM 1860 C CA . ALA A 1 248 ? 26.588 20.933 27.153 1.00 31.33 248 ALA A CA 1
ATOM 1861 C C . ALA A 1 248 ? 27.846 21.511 26.484 1.00 31.33 248 ALA A C 1
ATOM 1863 O O . ALA A 1 248 ? 27.793 22.089 25.402 1.00 31.33 248 ALA A O 1
ATOM 1864 N N . GLY A 1 249 ? 28.982 21.408 27.180 1.00 30.33 249 GLY A N 1
ATOM 1865 C CA . GLY A 1 249 ? 30.286 21.893 26.717 1.00 30.33 249 GLY A CA 1
ATOM 1866 C C . GLY A 1 249 ? 30.800 21.174 25.458 1.00 30.33 249 GLY A C 1
ATOM 1867 O O . GLY A 1 249 ? 30.294 20.112 25.090 1.00 30.33 249 GLY A O 1
ATOM 1868 N N . PRO A 1 250 ? 31.822 21.732 24.781 1.00 27.58 250 PRO A N 1
ATOM 1869 C CA . PRO A 1 250 ? 32.245 21.264 23.470 1.00 27.58 250 PRO A CA 1
ATOM 1870 C C . PRO A 1 250 ? 32.974 19.925 23.595 1.00 27.58 250 PRO A C 1
ATOM 1872 O O . PRO A 1 250 ? 34.045 19.838 24.196 1.00 27.58 250 PRO A O 1
ATOM 1875 N N . VAL A 1 251 ? 32.422 18.875 22.991 1.00 32.97 251 VAL A N 1
ATOM 1876 C CA . VAL A 1 251 ? 33.131 17.602 22.848 1.00 32.97 251 VAL A CA 1
ATOM 1877 C C . VAL A 1 251 ? 33.926 17.620 21.545 1.00 32.97 251 VAL A C 1
ATOM 1879 O O . VAL A 1 251 ? 33.401 17.378 20.465 1.00 32.97 251 VAL A O 1
ATOM 1882 N N . GLY A 1 252 ? 35.211 17.942 21.698 1.00 28.84 252 GLY A N 1
ATOM 1883 C CA . GLY A 1 252 ? 36.334 17.204 21.117 1.00 28.84 252 GLY A CA 1
ATOM 1884 C C . GLY A 1 252 ? 36.370 17.000 19.604 1.00 28.84 252 GLY A C 1
ATOM 1885 O O . GLY A 1 252 ? 35.944 15.970 19.092 1.00 28.84 252 GLY A O 1
ATOM 1886 N N . THR A 1 253 ? 37.056 17.913 18.922 1.00 28.62 253 THR A N 1
ATOM 1887 C CA . THR A 1 253 ? 37.763 17.660 17.663 1.00 28.62 253 THR A CA 1
ATOM 1888 C C . THR A 1 253 ? 38.670 16.432 17.806 1.00 28.62 253 THR A C 1
ATOM 1890 O O . THR A 1 253 ? 39.589 16.442 18.625 1.00 28.62 253 THR A O 1
ATOM 1893 N N . VAL A 1 254 ? 38.466 15.402 16.983 1.00 30.25 254 VAL A N 1
ATOM 1894 C CA . VAL A 1 254 ? 39.493 14.388 16.706 1.00 30.25 254 VAL A CA 1
ATOM 1895 C C . VAL A 1 254 ? 39.719 14.344 15.204 1.00 30.25 254 VAL A C 1
ATOM 1897 O O . VAL A 1 254 ? 38.786 14.317 14.405 1.00 30.25 254 VAL A O 1
ATOM 1900 N N . ALA A 1 255 ? 40.995 14.439 14.863 1.00 25.94 255 ALA A N 1
ATOM 1901 C CA . ALA A 1 255 ? 41.533 14.601 13.534 1.00 25.94 255 ALA A CA 1
ATOM 1902 C C . ALA A 1 255 ? 41.601 13.284 12.739 1.00 25.94 255 ALA A C 1
ATOM 1904 O O . ALA A 1 255 ? 41.729 12.206 13.315 1.00 25.94 255 ALA A O 1
ATOM 1905 N N . SER A 1 256 ? 41.649 13.474 11.417 1.00 27.80 256 SER A N 1
ATOM 1906 C CA . SER A 1 256 ? 42.368 12.678 10.412 1.00 27.80 256 SER A CA 1
ATOM 1907 C C . SER A 1 256 ? 41.792 11.325 9.983 1.00 27.80 256 SER A C 1
ATOM 1909 O O . SER A 1 256 ? 41.922 10.332 10.687 1.00 27.80 256 SER A O 1
ATOM 1911 N N . ASP A 1 257 ? 41.353 11.256 8.722 1.00 27.25 257 ASP A N 1
ATOM 1912 C CA . ASP A 1 257 ? 41.900 10.241 7.813 1.00 27.25 257 ASP A CA 1
ATOM 1913 C C . ASP A 1 257 ? 42.023 10.822 6.393 1.00 27.25 257 ASP A C 1
ATOM 1915 O O . ASP A 1 257 ? 41.038 11.184 5.744 1.00 27.25 257 ASP A O 1
ATOM 1919 N N . ASP A 1 258 ? 43.275 10.983 5.976 1.00 35.47 258 ASP A N 1
ATOM 1920 C CA . ASP A 1 258 ? 43.740 11.383 4.654 1.00 35.47 258 ASP A CA 1
ATOM 1921 C C . ASP A 1 258 ? 44.213 10.099 3.969 1.00 35.47 258 ASP A C 1
ATOM 1923 O O . ASP A 1 258 ? 45.250 9.538 4.323 1.00 35.47 258 ASP A O 1
ATOM 1927 N N . SER A 1 259 ? 43.419 9.594 3.024 1.00 33.44 259 SER A N 1
ATOM 1928 C CA . SER A 1 259 ? 43.793 8.461 2.177 1.00 33.44 259 SER A CA 1
ATOM 1929 C C . SER A 1 259 ? 43.338 8.692 0.727 1.00 33.44 259 SER A C 1
ATOM 1931 O O . SER A 1 259 ? 42.246 9.217 0.483 1.00 33.44 259 SER A O 1
ATOM 1933 N N . PRO A 1 260 ? 44.176 8.337 -0.268 1.00 31.47 260 PRO A N 1
ATOM 1934 C CA . PRO A 1 260 ? 44.135 8.918 -1.607 1.00 31.47 260 PRO A CA 1
ATOM 1935 C C . PRO A 1 260 ? 42.986 8.398 -2.480 1.00 31.47 260 PRO A C 1
ATOM 1937 O O . PRO A 1 260 ? 42.691 7.203 -2.543 1.00 31.47 260 PRO A O 1
ATOM 1940 N N . ARG A 1 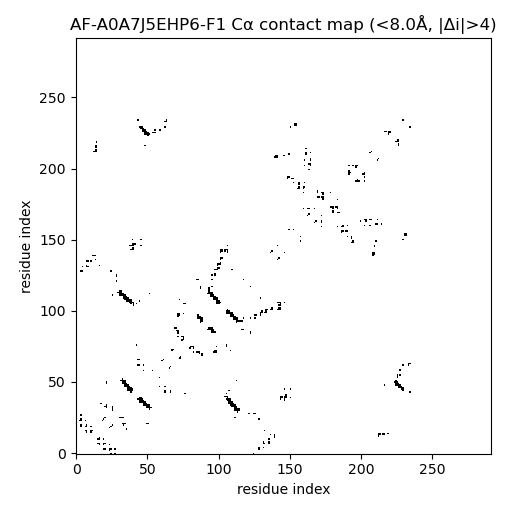261 ? 42.388 9.322 -3.243 1.00 35.00 261 ARG A N 1
ATOM 1941 C CA . ARG A 1 261 ?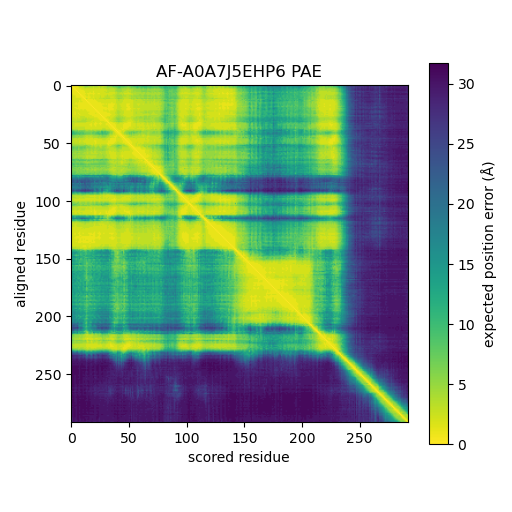 41.418 9.043 -4.313 1.00 35.00 261 ARG A CA 1
ATOM 1942 C C . ARG A 1 261 ? 42.021 8.068 -5.334 1.00 35.00 261 ARG A C 1
ATOM 1944 O O . ARG A 1 261 ? 43.081 8.337 -5.895 1.00 35.00 261 ARG A O 1
ATOM 1951 N N . ARG A 1 262 ? 41.326 6.961 -5.621 1.00 35.28 262 ARG A N 1
ATOM 1952 C CA . ARG A 1 262 ? 41.665 6.071 -6.746 1.00 35.28 262 ARG A CA 1
ATOM 1953 C C . ARG A 1 262 ? 41.528 6.821 -8.085 1.00 35.28 262 ARG A C 1
ATOM 1955 O O . ARG A 1 262 ? 40.576 7.589 -8.235 1.00 35.28 262 ARG A O 1
ATOM 1962 N N . PRO A 1 263 ? 42.419 6.591 -9.068 1.00 34.69 263 PRO A N 1
ATOM 1963 C CA . PRO A 1 263 ? 42.273 7.156 -10.404 1.00 34.69 263 PRO A CA 1
ATOM 1964 C C . PRO A 1 263 ? 41.149 6.457 -11.186 1.00 34.69 263 PRO A C 1
ATOM 1966 O O . PRO A 1 263 ? 40.890 5.266 -11.005 1.00 34.69 263 PRO A O 1
ATOM 1969 N N . ALA A 1 264 ? 40.491 7.217 -12.063 1.00 34.19 264 ALA A N 1
ATOM 1970 C CA . ALA A 1 264 ? 39.468 6.726 -12.983 1.00 34.19 264 ALA A CA 1
ATOM 1971 C C . ALA A 1 264 ? 40.046 5.702 -13.988 1.00 34.19 264 ALA A C 1
ATOM 1973 O O . ALA A 1 264 ? 41.209 5.833 -14.384 1.00 34.19 264 ALA A O 1
ATOM 1974 N N . PRO A 1 265 ? 39.263 4.699 -14.433 1.00 35.03 265 PRO A N 1
ATOM 1975 C CA . PRO A 1 265 ? 39.708 3.755 -15.455 1.00 35.03 265 PRO A CA 1
ATOM 1976 C C . PRO A 1 265 ? 39.903 4.448 -16.824 1.00 35.03 265 PRO A C 1
ATOM 1978 O O . PRO A 1 265 ? 39.132 5.345 -17.174 1.00 35.03 265 PRO A O 1
ATOM 1981 N N . PRO A 1 266 ? 40.918 4.053 -17.617 1.00 32.22 266 PRO A N 1
ATOM 1982 C CA . PRO A 1 266 ? 41.230 4.688 -18.893 1.00 32.22 266 PRO A CA 1
ATOM 1983 C C . PRO A 1 266 ? 40.313 4.169 -20.008 1.00 32.22 266 PRO A C 1
ATOM 1985 O O . PRO A 1 266 ? 40.225 2.964 -20.228 1.00 32.22 266 PRO A O 1
ATOM 1988 N N . GLY A 1 267 ? 39.681 5.080 -20.755 1.00 34.06 267 GLY A N 1
ATOM 1989 C CA . GLY A 1 267 ? 39.014 4.726 -22.012 1.00 34.06 267 GLY A CA 1
ATOM 1990 C C . GLY A 1 267 ? 37.720 5.474 -22.310 1.00 34.06 267 GLY A C 1
ATOM 1991 O O . GLY A 1 267 ? 36.680 4.845 -22.438 1.00 34.06 267 GLY A O 1
ATOM 1992 N N . TYR A 1 268 ? 37.780 6.795 -22.490 1.00 28.98 268 TYR A N 1
ATOM 1993 C CA . TYR A 1 268 ? 36.869 7.473 -23.419 1.00 28.98 268 TYR A CA 1
ATOM 1994 C C . TYR A 1 268 ? 37.530 8.757 -23.932 1.00 28.98 268 TYR A C 1
ATOM 1996 O O . TYR A 1 268 ? 37.522 9.805 -23.291 1.00 28.98 268 TYR A O 1
ATOM 2004 N N . SER A 1 269 ? 38.187 8.629 -25.084 1.00 33.84 269 SER A N 1
ATOM 2005 C CA . SER A 1 269 ? 38.608 9.746 -25.926 1.00 33.84 269 SER A CA 1
ATOM 2006 C C . SER A 1 269 ? 37.382 10.225 -26.698 1.00 33.84 269 SER A C 1
ATOM 2008 O O . SER A 1 269 ? 36.741 9.429 -27.380 1.00 33.84 269 SER A O 1
ATOM 2010 N N . GLY A 1 270 ? 37.032 11.503 -26.570 1.00 31.25 270 GLY A N 1
ATOM 2011 C CA . GLY A 1 270 ? 35.839 12.050 -27.211 1.00 31.25 270 GLY A CA 1
ATOM 2012 C C . GLY A 1 270 ? 35.723 13.562 -27.082 1.00 31.25 270 GLY A C 1
ATOM 2013 O O . GLY A 1 270 ? 34.797 14.056 -26.458 1.00 31.25 270 GLY A O 1
ATOM 2014 N N . SER A 1 271 ? 36.705 14.266 -27.651 1.00 32.91 271 SER A N 1
ATOM 2015 C CA . SER A 1 271 ? 36.575 15.565 -28.335 1.00 32.91 271 SER A CA 1
ATOM 2016 C C . SER A 1 271 ? 35.595 16.612 -27.772 1.00 32.91 271 SER A C 1
ATOM 2018 O O . SER A 1 271 ? 34.390 16.569 -28.016 1.00 32.91 271 SER A O 1
ATOM 2020 N N . GLN A 1 272 ? 36.165 17.659 -27.168 1.00 35.94 272 GLN A N 1
ATOM 2021 C CA . GLN A 1 272 ? 35.572 19.000 -27.131 1.00 35.94 272 GLN A CA 1
ATOM 2022 C C . GLN A 1 272 ? 35.274 19.498 -28.559 1.00 35.94 272 GLN A C 1
ATOM 2024 O O . GLN A 1 272 ? 36.153 19.388 -29.417 1.00 35.94 272 GLN A O 1
ATOM 2029 N N . PRO A 1 273 ? 34.137 20.164 -28.820 1.00 35.62 273 PRO A N 1
ATOM 2030 C CA . PRO A 1 273 ? 34.048 21.091 -29.932 1.00 35.62 273 PRO A CA 1
ATOM 2031 C C . PRO A 1 273 ? 34.552 22.463 -29.479 1.00 35.62 273 PRO A C 1
ATOM 2033 O O . PRO A 1 273 ? 33.986 23.112 -28.596 1.00 35.62 273 PRO A O 1
ATOM 2036 N N . LEU A 1 274 ? 35.646 22.882 -30.107 1.00 32.28 274 LEU A N 1
ATOM 2037 C CA . LEU A 1 274 ? 36.152 24.244 -30.095 1.00 32.28 274 LEU A CA 1
ATOM 2038 C C . LEU A 1 274 ? 35.132 25.208 -30.715 1.00 32.28 274 LEU A C 1
ATOM 2040 O O . LEU A 1 274 ? 34.434 24.892 -31.677 1.00 32.28 274 LEU A O 1
ATOM 2044 N N . ARG A 1 275 ? 35.113 26.417 -30.149 1.00 30.72 275 ARG A N 1
ATOM 2045 C CA . ARG A 1 275 ? 34.522 27.636 -30.707 1.00 30.72 275 ARG A CA 1
ATOM 2046 C C . ARG A 1 275 ? 34.917 27.823 -32.178 1.00 30.72 275 ARG A C 1
ATOM 2048 O O . ARG A 1 275 ? 36.098 27.730 -32.497 1.00 30.72 275 ARG A O 1
ATOM 2055 N N . GLY A 1 276 ? 33.960 28.216 -33.015 1.00 30.59 276 GLY A N 1
ATOM 2056 C CA . GLY A 1 276 ? 34.233 28.692 -34.369 1.00 30.59 276 GLY A CA 1
ATOM 2057 C C . GLY A 1 276 ? 32.993 29.249 -35.068 1.00 30.59 276 GLY A C 1
ATOM 2058 O O . GLY A 1 276 ? 32.058 28.512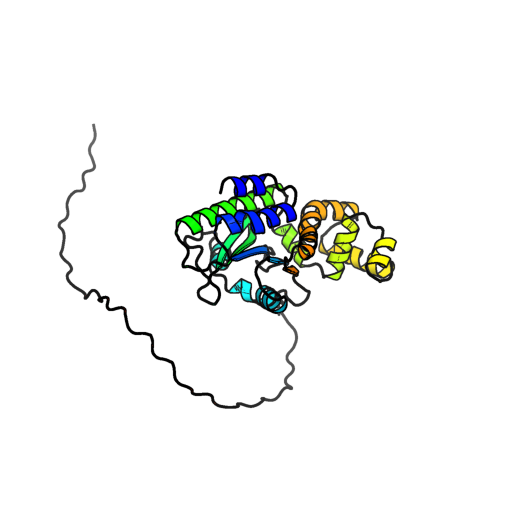 -35.350 1.00 30.59 276 GLY A O 1
ATOM 2059 N N . ASP A 1 277 ? 33.049 30.551 -35.331 1.00 32.00 277 ASP A N 1
ATOM 2060 C CA . ASP A 1 277 ? 32.439 31.302 -36.431 1.00 32.00 277 ASP A CA 1
ATOM 2061 C C . ASP A 1 277 ? 30.921 31.532 -36.525 1.00 32.00 277 ASP A C 1
ATOM 2063 O O . ASP A 1 277 ? 30.112 30.745 -37.013 1.00 32.00 277 ASP A O 1
ATOM 2067 N N . VAL A 1 278 ? 30.584 32.775 -36.167 1.00 36.91 278 VAL A N 1
ATOM 2068 C CA . VAL A 1 278 ? 29.374 33.509 -36.535 1.00 36.91 278 VAL A CA 1
ATOM 2069 C C . VAL A 1 278 ? 29.430 33.843 -38.030 1.00 36.91 278 VAL A C 1
ATOM 2071 O O . VAL A 1 278 ? 30.029 34.839 -38.435 1.00 36.91 278 VAL A O 1
ATOM 2074 N N . ALA A 1 279 ? 28.756 33.044 -38.855 1.00 34.75 279 ALA A N 1
ATOM 2075 C CA . ALA A 1 279 ? 28.431 33.403 -40.232 1.00 34.75 279 ALA A CA 1
ATOM 2076 C C . ALA A 1 279 ? 27.006 33.981 -40.302 1.00 34.75 279 ALA A C 1
ATOM 2078 O O . ALA A 1 279 ? 26.017 33.308 -40.016 1.00 34.75 279 ALA A O 1
ATOM 2079 N N . ARG A 1 280 ? 26.914 35.261 -40.681 1.00 35.94 280 ARG A N 1
ATOM 2080 C CA . ARG A 1 280 ? 25.667 35.971 -41.011 1.00 35.94 280 ARG A CA 1
ATOM 2081 C C . ARG A 1 280 ? 24.916 35.244 -42.134 1.00 35.94 280 ARG A C 1
ATOM 2083 O O . ARG A 1 280 ? 25.453 35.111 -43.229 1.00 35.94 280 ARG A O 1
ATOM 2090 N N . GLN A 1 281 ? 23.651 34.891 -41.902 1.00 39.75 281 GLN A N 1
ATOM 2091 C CA . GLN A 1 281 ? 22.691 34.592 -42.971 1.00 39.75 281 GLN A CA 1
ATOM 2092 C C . GLN A 1 281 ? 21.829 35.824 -43.311 1.00 39.75 281 GLN A C 1
ATOM 2094 O O . GLN A 1 281 ? 21.538 36.638 -42.428 1.00 39.75 281 GLN A O 1
ATOM 2099 N N . PRO A 1 282 ? 21.433 35.987 -44.587 1.00 38.81 282 PRO A N 1
ATOM 2100 C CA . PRO A 1 282 ? 20.705 37.151 -45.074 1.00 38.81 282 PRO A CA 1
ATOM 2101 C C . PRO A 1 282 ? 19.198 37.060 -44.791 1.00 38.81 282 PRO A C 1
ATOM 2103 O O . PRO A 1 282 ? 18.596 35.990 -44.793 1.00 38.81 282 PRO A O 1
ATOM 2106 N N . ARG A 1 283 ? 18.588 38.230 -44.574 1.00 35.72 283 ARG A N 1
ATOM 2107 C CA . ARG A 1 283 ? 17.143 38.424 -44.406 1.00 35.72 283 ARG A CA 1
ATOM 2108 C C . ARG A 1 283 ? 16.387 38.188 -45.722 1.00 35.72 283 ARG A C 1
ATOM 2110 O O . ARG A 1 283 ? 16.675 38.840 -46.719 1.00 35.72 283 ARG A O 1
ATOM 2117 N N . GLY A 1 284 ? 15.348 37.363 -45.659 1.00 32.94 284 GLY A N 1
ATOM 2118 C CA . GLY A 1 284 ? 14.231 37.258 -46.605 1.00 32.94 284 GLY A CA 1
ATOM 2119 C C . GLY A 1 284 ? 13.280 36.188 -46.056 1.00 32.94 284 GLY A C 1
ATOM 2120 O O . GLY A 1 284 ? 13.748 35.159 -45.602 1.00 32.94 284 GLY A O 1
ATOM 2121 N N . THR A 1 285 ? 11.964 36.330 -45.963 1.00 37.75 285 THR A N 1
ATOM 2122 C CA . THR A 1 285 ? 10.997 37.218 -46.606 1.00 37.75 285 THR A CA 1
ATOM 2123 C C . THR A 1 285 ? 9.783 37.335 -45.668 1.00 37.75 285 THR A C 1
ATOM 2125 O O . THR A 1 285 ? 9.281 36.332 -45.167 1.00 37.75 285 THR A O 1
ATOM 2128 N N . GLN A 1 286 ? 9.316 38.557 -45.395 1.00 38.31 286 GLN A N 1
ATOM 2129 C CA . GLN A 1 286 ? 7.985 38.799 -44.830 1.00 38.31 286 GLN A CA 1
ATOM 2130 C C . GLN A 1 286 ? 7.031 38.989 -46.008 1.00 38.31 286 GLN A C 1
ATOM 2132 O O . GLN A 1 286 ? 7.107 39.992 -46.711 1.00 38.31 286 GLN A O 1
ATOM 2137 N N . GLY A 1 287 ? 6.162 38.009 -46.233 1.00 39.66 287 GLY A N 1
ATOM 2138 C CA . GLY A 1 287 ? 5.018 38.121 -47.128 1.00 39.66 287 GLY A CA 1
ATOM 2139 C C . GLY A 1 287 ? 3.735 37.989 -46.320 1.00 39.66 287 GLY A C 1
ATOM 2140 O O . GLY A 1 287 ? 3.293 36.873 -46.069 1.00 39.66 287 GLY A O 1
ATOM 2141 N N . ARG A 1 288 ? 3.156 39.121 -45.908 1.00 38.56 288 ARG A N 1
ATOM 2142 C CA . ARG A 1 288 ? 1.733 39.261 -45.572 1.00 38.56 288 ARG A CA 1
ATOM 2143 C C . ARG A 1 288 ? 1.272 40.681 -45.900 1.00 38.56 288 ARG A C 1
ATOM 2145 O O . ARG A 1 288 ? 1.859 41.637 -45.409 1.00 38.56 288 ARG A O 1
ATOM 2152 N N . ASP A 1 289 ? 0.246 40.728 -46.750 1.00 38.47 289 ASP A N 1
ATOM 2153 C CA . ASP A 1 289 ? -0.883 41.673 -46.795 1.00 38.47 289 ASP A CA 1
ATOM 2154 C C . ASP A 1 289 ? -1.108 42.365 -48.145 1.00 38.47 289 ASP A C 1
ATOM 2156 O O . ASP A 1 289 ? -0.373 43.269 -48.540 1.00 38.47 289 ASP A O 1
ATOM 2160 N N . ARG A 1 290 ? -2.201 41.960 -48.812 1.00 38.09 290 ARG A N 1
ATOM 2161 C CA . ARG A 1 290 ? -3.372 42.785 -49.196 1.00 38.09 290 ARG A CA 1
ATOM 2162 C C . ARG A 1 290 ? -4.346 41.909 -50.005 1.00 38.09 290 ARG A C 1
ATOM 2164 O O . ARG A 1 290 ? -3.929 41.253 -50.946 1.00 38.09 290 ARG A O 1
ATOM 2171 N N . VAL A 1 291 ? -5.550 41.645 -49.488 1.00 43.09 291 VAL A N 1
ATOM 2172 C CA . VAL A 1 291 ? -6.802 42.403 -49.721 1.00 43.09 291 VAL A CA 1
ATOM 2173 C C . VAL A 1 291 ? -7.232 42.383 -51.191 1.00 43.09 291 VAL A C 1
ATOM 2175 O O . VAL A 1 291 ? -6.720 43.174 -51.979 1.00 43.09 291 VAL A O 1
ATOM 2178 N N . ALA A 1 292 ? -8.185 41.503 -51.509 1.00 43.19 292 ALA A N 1
ATOM 2179 C CA . ALA A 1 292 ? -9.487 41.760 -52.147 1.00 43.19 292 ALA A CA 1
ATOM 2180 C C . ALA A 1 292 ? -10.129 40.414 -52.515 1.00 43.19 292 ALA A C 1
ATOM 2182 O O . ALA A 1 292 ? -9.419 39.580 -53.120 1.00 43.19 292 ALA A O 1
#

Radius of gyration: 25.67 Å; Cα contacts (8 Å, |Δi|>4): 385; chains: 1; bounding box: 64×58×82 Å

Sequence (292 aa):
MENVVRSIRQAETLVAVARAVFVDAVAAVGAVGATIELYTARGAPIVCATNMPVCEAQLASYMRRGHRRDACLAAVRATWATVASLDVDPGGDDELVGPIIGDGALLGALRFGIVTPPTQELRRRLGAICTHVSVRLAELGFSSPLTESFARLTRRQREVVHLTTRGFTTQQMASVLTISPNTVKKHLKLVFARLNVQSRVALAAQVSRFAARVDQLDELRGEGVTVRWLEDGDGDGDGEDAEDDPAAGPVGTVASDDSPRRPAPPGYSGSQPLRGDVARQPRGTQGRDRVA

Foldseek 3Di:
DVVLLVQLQPDLFVVSLQCSCQPVVCVVLVFPGKKWFFAAQVGQTFKIKILHPDDPVRVLVCSLPVSVQLPQSVCCVPPVDDPPDLAQRPPDARKRKDFQDDPNGGGIIMITGDDDGGDPVSVVSRNVSSVSNNVSLVVLLRDNVLRNLVSPQAPVLLLLLQVLLVVDDLVRSCVVVVHDSVVSVVSVVVSCVSNVHDDSVSSNVSCSSPVVRVVCSVVCVVVSMDMDGQHVVSDDPPPDDDDDDPPDDDDDDDDDDDDDDDDDDDDDDDDDDDDDDDDDDDDDDDDDDDDD

Secondary structure (DSSP, 8-state):
-HHHHHHHHH--SHHHHHHIIIIIIHHHHT-SEEEEEEE-TTS-EEEEEE-SS--HHHHHHHHHTGGGS-HHHHHHHHH----S-----TTS--EEEEEEEETTEEEEEEEEE-SSPPPHHHHHHHHHHHHHHHHHHHHTT--HHHHHHHHTS-HHHHHHHHHHHTT--HHHHHHHTTS-HHHHHHHHHHHHHHTT--SHHHHHHHHHTTHHHHGGGGGGGGGT-EEEEPPTTSS------------------------PPPPPPS-----PPPP----PPPP---------